Protein AF-A0A382HRU2-F1 (afdb_monomer_lite)

Sequence (190 aa):
MKRARNPTRIAFAGIVCSLVISAIVGIFVILVGNFDETEIKILFTSGSLAGLSILSMPSLYHLERKQYRIVARVGVMTAIAGFLAIQLVIWSEGDFGGEFFWKAVATDGILAFSMNHMLFLLMMRLEQPLLVMSRWVTILAISTVAIFMMYVIWANEVPEQAIRIFASVVVLDALGTIALPIMVRLSKIK

Radius of gyration: 19.44 Å; chains: 1; bounding box: 57×32×49 Å

Structure (mmCIF, N/CA/C/O backbone):
data_AF-A0A382HRU2-F1
#
_entry.id   AF-A0A382HRU2-F1
#
loop_
_atom_site.group_PDB
_atom_site.id
_atom_site.type_symbol
_atom_site.label_atom_id
_atom_site.label_alt_id
_atom_site.label_comp_id
_atom_site.label_asym_id
_atom_site.label_entity_id
_atom_site.label_seq_id
_atom_site.pdbx_PDB_ins_code
_atom_site.Cartn_x
_atom_site.Cartn_y
_atom_site.Cartn_z
_atom_site.occupancy
_atom_site.B_iso_or_equiv
_atom_site.auth_seq_id
_atom_site.auth_comp_id
_atom_site.auth_asym_id
_atom_site.auth_atom_id
_atom_site.pdbx_PDB_model_num
ATOM 1 N N . MET A 1 1 ? -35.462 4.429 -14.826 1.00 38.50 1 MET A N 1
ATOM 2 C CA . MET A 1 1 ? -34.316 4.897 -14.008 1.00 38.50 1 MET A CA 1
ATOM 3 C C . MET A 1 1 ? -33.192 3.865 -14.052 1.00 38.50 1 MET A C 1
ATOM 5 O O . MET A 1 1 ? -33.325 2.807 -13.451 1.00 38.50 1 MET A O 1
ATOM 9 N N . LYS A 1 2 ? -32.106 4.127 -14.798 1.00 44.44 2 LYS A N 1
ATOM 10 C CA . LYS A 1 2 ? -30.896 3.284 -14.769 1.00 44.44 2 LYS A CA 1
ATOM 11 C C . LYS A 1 2 ? -30.338 3.310 -13.344 1.00 44.44 2 LYS A C 1
ATOM 13 O O . LYS A 1 2 ? -30.005 4.380 -12.846 1.00 44.44 2 LYS A O 1
ATOM 18 N N . ARG A 1 3 ? -30.256 2.149 -12.689 1.00 46.34 3 ARG A N 1
ATOM 19 C CA . ARG A 1 3 ? -29.578 1.973 -11.397 1.00 46.34 3 ARG A CA 1
ATOM 20 C C . ARG A 1 3 ? -28.137 2.451 -11.591 1.00 46.34 3 ARG A C 1
ATOM 22 O O . ARG A 1 3 ? -27.362 1.751 -12.241 1.00 46.34 3 ARG A O 1
ATOM 29 N N . ALA A 1 4 ? -27.813 3.663 -11.135 1.00 54.53 4 ALA A N 1
ATOM 30 C CA . ALA A 1 4 ? -26.458 4.194 -11.215 1.00 54.53 4 ALA A CA 1
ATOM 31 C C . ALA A 1 4 ? -25.528 3.132 -10.619 1.00 54.53 4 ALA A C 1
ATOM 33 O O . ALA A 1 4 ? -25.721 2.707 -9.476 1.00 54.53 4 ALA A O 1
ATOM 34 N N . ARG A 1 5 ? -24.609 2.590 -11.430 1.00 57.84 5 ARG A N 1
ATOM 35 C CA . ARG A 1 5 ? -23.664 1.581 -10.945 1.00 57.84 5 ARG A CA 1
ATOM 36 C C . ARG A 1 5 ? -22.897 2.229 -9.799 1.00 57.84 5 ARG A C 1
ATOM 38 O O . ARG A 1 5 ? -22.299 3.280 -9.994 1.00 57.84 5 ARG A O 1
ATOM 45 N N . ASN A 1 6 ? -22.957 1.616 -8.616 1.00 72.50 6 ASN A N 1
ATOM 46 C CA . ASN A 1 6 ? -22.183 2.057 -7.463 1.00 72.50 6 ASN A CA 1
ATOM 47 C C . ASN A 1 6 ? -20.708 2.178 -7.914 1.00 72.50 6 ASN A C 1
ATOM 49 O O . ASN A 1 6 ? -20.168 1.167 -8.377 1.00 72.50 6 ASN A O 1
ATOM 53 N N . PRO A 1 7 ? -20.084 3.372 -7.860 1.00 69.81 7 PRO A N 1
ATOM 54 C CA . PRO A 1 7 ? -18.728 3.602 -8.365 1.00 69.81 7 PRO A CA 1
ATOM 55 C C . PRO A 1 7 ? -17.718 2.627 -7.757 1.00 69.81 7 PRO A C 1
ATOM 57 O O . PRO A 1 7 ? -16.780 2.207 -8.427 1.00 69.81 7 PRO A O 1
ATOM 60 N N . THR A 1 8 ? -17.963 2.155 -6.537 1.00 69.00 8 THR A N 1
ATOM 61 C CA . THR A 1 8 ? -17.104 1.149 -5.924 1.00 69.00 8 THR A CA 1
ATOM 62 C C . THR A 1 8 ? -17.242 -0.238 -6.546 1.00 69.00 8 THR A C 1
ATOM 64 O O . THR A 1 8 ? -16.250 -0.947 -6.685 1.00 69.00 8 THR A O 1
ATOM 67 N N . ARG A 1 9 ? -18.436 -0.639 -6.993 1.00 77.50 9 ARG A N 1
ATOM 68 C CA . ARG A 1 9 ? -18.589 -1.908 -7.720 1.00 77.50 9 ARG A CA 1
ATOM 69 C C . ARG A 1 9 ? -17.775 -1.888 -9.014 1.00 77.50 9 ARG A C 1
ATOM 71 O O . ARG A 1 9 ? -17.254 -2.922 -9.409 1.00 77.50 9 ARG A O 1
ATOM 78 N N . ILE A 1 10 ? -17.660 -0.722 -9.650 1.00 82.62 10 ILE A N 1
ATOM 79 C CA . ILE A 1 10 ? -16.789 -0.527 -10.813 1.00 82.62 10 ILE A CA 1
ATOM 80 C C . ILE A 1 10 ? -15.318 -0.606 -10.389 1.00 82.62 10 ILE A C 1
ATOM 82 O O . ILE A 1 10 ? -14.563 -1.295 -11.059 1.00 82.62 10 ILE A O 1
ATOM 86 N N . ALA A 1 11 ? -14.924 0.014 -9.272 1.00 80.56 11 ALA A N 1
ATOM 87 C CA . ALA A 1 11 ? -13.548 -0.045 -8.769 1.00 80.56 11 ALA A CA 1
ATOM 88 C C . ALA A 1 11 ? -13.100 -1.477 -8.419 1.00 80.56 11 ALA A C 1
ATOM 90 O O . ALA A 1 11 ? -12.064 -1.924 -8.899 1.00 80.56 11 ALA A O 1
ATOM 91 N N . PHE A 1 12 ? -13.898 -2.234 -7.656 1.00 84.31 12 PHE A N 1
ATOM 92 C CA . PHE A 1 12 ? -13.578 -3.632 -7.339 1.00 84.31 12 PHE A CA 1
ATOM 93 C C . PHE A 1 12 ? -13.615 -4.533 -8.571 1.00 84.31 12 PHE A C 1
ATOM 95 O O . PHE A 1 12 ? -12.739 -5.377 -8.720 1.00 84.31 12 PHE A O 1
ATOM 102 N N . ALA A 1 13 ? -14.588 -4.351 -9.472 1.00 87.19 13 ALA A N 1
ATOM 103 C CA . ALA A 1 13 ? -14.587 -5.075 -10.742 1.00 87.19 13 ALA A CA 1
ATOM 104 C C . ALA A 1 13 ? -13.337 -4.738 -11.566 1.00 87.19 13 ALA A C 1
ATOM 106 O O . ALA A 1 13 ? -12.732 -5.637 -12.133 1.00 87.19 13 ALA A O 1
ATOM 107 N N . GLY A 1 14 ? -12.921 -3.470 -11.573 1.00 86.69 14 GLY A N 1
ATOM 108 C CA . GLY A 1 14 ? -11.690 -3.005 -12.201 1.00 86.69 14 GLY A CA 1
ATOM 109 C C . GLY A 1 14 ? -10.454 -3.691 -11.631 1.00 86.69 14 GLY A C 1
ATOM 110 O O . GLY A 1 14 ? -9.651 -4.180 -12.413 1.00 86.69 14 GLY A O 1
ATOM 111 N N . ILE A 1 15 ? -10.345 -3.812 -10.302 1.00 88.69 15 ILE A N 1
ATOM 112 C CA . ILE A 1 15 ? -9.252 -4.548 -9.645 1.00 88.69 15 ILE A CA 1
ATOM 113 C C . ILE A 1 15 ? -9.267 -6.028 -10.017 1.00 88.69 15 ILE A C 1
ATOM 115 O O . ILE A 1 15 ? -8.231 -6.598 -10.331 1.00 88.69 15 ILE A O 1
ATOM 119 N N . VAL A 1 16 ? -10.428 -6.681 -9.988 1.00 92.25 16 VAL A N 1
ATOM 120 C CA . VAL A 1 16 ? -10.504 -8.101 -10.359 1.00 92.25 16 VAL A CA 1
ATOM 121 C C . VAL A 1 16 ? -10.102 -8.286 -11.822 1.00 92.25 16 VAL A C 1
ATOM 123 O O . VAL A 1 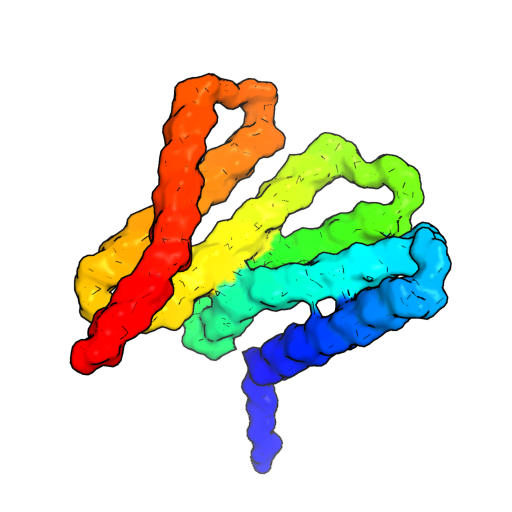16 ? -9.309 -9.169 -12.130 1.00 92.25 16 VAL A O 1
ATOM 126 N N . CYS A 1 17 ? -10.598 -7.433 -12.719 1.00 92.19 17 CYS A N 1
ATOM 127 C CA . CYS A 1 17 ? -10.214 -7.457 -14.125 1.00 92.19 17 CYS A CA 1
ATOM 128 C C . CYS A 1 17 ? -8.716 -7.190 -14.313 1.00 92.19 17 CYS A C 1
ATOM 130 O O . CYS A 1 17 ? -8.083 -7.931 -15.059 1.00 92.19 17 CYS A O 1
ATOM 132 N N . SER A 1 18 ? -8.136 -6.192 -13.636 1.00 90.94 18 SER A N 1
ATOM 133 C CA . SER A 1 18 ? -6.703 -5.899 -13.740 1.00 90.94 18 SER A CA 1
ATOM 134 C C . SER A 1 18 ? -5.859 -7.060 -13.224 1.00 90.94 18 SER A C 1
ATOM 136 O O . SER A 1 18 ? -4.915 -7.449 -13.897 1.00 90.94 18 SER A O 1
ATOM 138 N N . LEU A 1 19 ? -6.238 -7.683 -12.103 1.00 92.69 19 LEU A N 1
ATOM 139 C CA . LEU A 1 19 ? -5.552 -8.854 -11.555 1.00 92.69 19 LEU A CA 1
ATOM 140 C C . LEU A 1 19 ? -5.593 -10.050 -12.507 1.00 92.69 19 LEU A C 1
ATOM 142 O O . LEU A 1 19 ? -4.570 -10.695 -12.717 1.00 92.69 19 LEU A O 1
ATOM 146 N N . VAL A 1 20 ? -6.755 -10.337 -13.100 1.00 96.12 20 VAL A N 1
ATOM 147 C CA . VAL A 1 20 ? -6.899 -11.432 -14.070 1.00 96.12 20 VAL A CA 1
ATOM 148 C C . VAL A 1 20 ? -6.061 -11.162 -15.318 1.00 96.12 20 VAL A C 1
ATOM 150 O O . VAL A 1 20 ? -5.349 -12.054 -15.768 1.00 96.12 20 VAL A O 1
ATOM 153 N N . ILE A 1 21 ? -6.095 -9.938 -15.852 1.00 94.00 21 ILE A N 1
ATOM 154 C CA . ILE A 1 21 ? -5.293 -9.559 -17.021 1.00 94.00 21 ILE A CA 1
ATOM 155 C C . ILE A 1 21 ? -3.797 -9.654 -16.696 1.00 94.00 21 ILE A C 1
ATOM 157 O O . ILE A 1 21 ? -3.069 -10.304 -17.440 1.00 94.00 21 ILE A O 1
ATOM 161 N N . SER A 1 22 ? -3.346 -9.094 -15.568 1.00 93.12 22 SER A N 1
ATOM 162 C CA . SER A 1 22 ? -1.955 -9.199 -15.109 1.00 93.12 22 SER A CA 1
ATOM 163 C C . SER A 1 22 ? -1.508 -10.653 -14.957 1.00 93.12 22 SER A C 1
ATOM 165 O O . SER A 1 22 ? -0.393 -10.990 -15.344 1.00 93.12 22 SER A O 1
ATOM 167 N N . ALA A 1 23 ? -2.366 -11.525 -14.420 1.00 95.31 23 ALA A N 1
ATOM 168 C CA . ALA A 1 23 ? -2.059 -12.943 -14.272 1.00 95.31 23 ALA A CA 1
ATOM 169 C C . ALA A 1 23 ? -1.942 -13.646 -15.631 1.00 95.31 23 ALA A C 1
ATOM 171 O O . ALA A 1 23 ? -0.992 -14.391 -15.839 1.00 95.31 23 ALA A O 1
ATOM 172 N N . ILE A 1 24 ? -2.862 -13.387 -16.567 1.00 96.94 24 ILE A N 1
ATOM 173 C CA . ILE A 1 24 ? -2.808 -13.950 -17.925 1.00 96.94 24 ILE A CA 1
ATOM 174 C C . ILE A 1 24 ? -1.523 -13.513 -18.633 1.00 96.94 24 ILE A C 1
ATOM 176 O O . ILE A 1 24 ? -0.821 -14.356 -19.185 1.00 96.94 24 ILE A O 1
ATOM 180 N N . VAL A 1 25 ? -1.197 -12.219 -18.585 1.00 94.69 25 VAL A N 1
ATOM 181 C CA . VAL A 1 25 ? 0.025 -11.668 -19.190 1.00 94.69 25 VAL A CA 1
ATOM 182 C C . VAL A 1 25 ? 1.271 -12.283 -18.552 1.00 94.69 25 VAL A C 1
ATOM 184 O O . VAL A 1 25 ? 2.150 -12.752 -19.269 1.00 94.69 25 VAL A O 1
ATOM 187 N N . GLY A 1 26 ? 1.331 -12.353 -17.219 1.00 94.00 26 GLY A N 1
ATOM 188 C CA . GLY A 1 26 ? 2.452 -12.965 -16.505 1.00 94.00 26 GLY A CA 1
ATOM 189 C C . GLY A 1 26 ? 2.628 -14.449 -16.834 1.00 94.00 26 GLY A C 1
ATOM 190 O O . GLY A 1 26 ? 3.736 -14.880 -17.130 1.00 94.00 26 GLY A O 1
ATOM 191 N N . ILE A 1 27 ? 1.539 -15.226 -16.848 1.00 96.31 27 ILE A N 1
ATOM 192 C CA . ILE A 1 27 ? 1.559 -16.646 -17.235 1.00 96.31 27 ILE A CA 1
ATOM 193 C C . ILE A 1 27 ? 2.037 -16.804 -18.681 1.00 96.31 27 ILE A C 1
ATOM 195 O O . ILE A 1 27 ? 2.845 -17.686 -18.955 1.00 96.31 27 ILE A O 1
ATOM 199 N N . PHE A 1 28 ? 1.566 -15.956 -19.599 1.00 96.62 28 PHE A N 1
ATOM 200 C CA . PHE A 1 28 ? 1.984 -15.996 -20.998 1.00 96.62 28 PHE A CA 1
ATOM 201 C C . PHE A 1 28 ? 3.491 -15.757 -21.145 1.00 96.62 28 PHE A C 1
ATOM 203 O O . PHE A 1 28 ? 4.168 -16.569 -21.769 1.00 96.62 28 PHE A O 1
ATOM 210 N N . VAL A 1 29 ? 4.024 -14.706 -20.512 1.00 95.88 29 VAL A N 1
ATOM 211 C CA . VAL A 1 29 ? 5.469 -14.421 -20.508 1.00 95.88 29 VAL A CA 1
ATOM 212 C C . VAL A 1 29 ? 6.257 -15.589 -19.911 1.00 95.88 29 VAL A C 1
ATOM 214 O O . VAL A 1 29 ? 7.260 -15.995 -20.479 1.00 95.88 29 VAL A O 1
ATOM 217 N N . ILE A 1 30 ? 5.788 -16.184 -18.811 1.00 94.75 30 ILE A N 1
ATOM 218 C CA . ILE A 1 30 ? 6.499 -17.290 -18.152 1.00 94.75 30 ILE A CA 1
ATOM 219 C C . ILE A 1 30 ? 6.515 -18.570 -18.998 1.00 94.75 30 ILE A C 1
ATOM 221 O O . ILE A 1 30 ? 7.507 -19.294 -18.986 1.00 94.75 30 ILE A O 1
ATOM 225 N N . LEU A 1 31 ? 5.415 -18.892 -19.685 1.00 96.69 31 LEU A N 1
ATOM 226 C CA . LEU A 1 31 ? 5.282 -20.154 -20.420 1.00 96.69 31 LEU A CA 1
ATOM 227 C C . LEU A 1 31 ? 5.802 -20.087 -21.859 1.00 96.69 31 LEU A C 1
ATOM 229 O O . LEU A 1 31 ? 6.198 -21.117 -22.398 1.00 96.69 31 LEU A O 1
ATOM 233 N N . VAL A 1 32 ? 5.735 -18.915 -22.492 1.00 96.06 32 VAL A N 1
ATOM 234 C CA . VAL A 1 32 ? 6.006 -18.736 -23.930 1.00 96.06 32 VAL A CA 1
ATOM 235 C C . VAL A 1 32 ? 7.175 -17.781 -24.183 1.00 96.06 32 VAL A C 1
ATOM 237 O O . VAL A 1 32 ? 7.789 -17.853 -25.245 1.00 96.06 32 VAL A O 1
ATOM 240 N N . GLY A 1 33 ? 7.472 -16.890 -23.235 1.00 91.56 33 GLY A N 1
ATOM 241 C CA . GLY A 1 33 ? 8.481 -15.848 -23.390 1.00 91.56 33 GLY A CA 1
ATOM 242 C C . GLY A 1 33 ? 9.914 -16.370 -23.359 1.00 91.56 33 GLY A C 1
ATOM 243 O O . GLY A 1 33 ? 10.215 -17.440 -22.828 1.00 91.56 33 GLY A O 1
ATOM 244 N N . ASN A 1 34 ? 10.810 -15.563 -23.919 1.00 94.88 34 ASN A N 1
ATOM 245 C CA . ASN A 1 34 ? 12.256 -15.778 -23.901 1.00 94.88 34 ASN A CA 1
ATOM 246 C C . ASN A 1 34 ? 12.961 -14.998 -22.775 1.00 94.88 34 ASN A C 1
ATOM 248 O O . ASN A 1 34 ? 14.185 -15.055 -22.666 1.00 94.88 34 ASN A O 1
ATOM 252 N N . PHE A 1 35 ? 12.194 -14.284 -21.947 1.00 92.06 35 PHE A N 1
ATOM 253 C CA . PHE A 1 35 ? 12.645 -13.370 -20.901 1.00 92.06 35 PHE A CA 1
ATOM 254 C C . PHE A 1 35 ? 13.612 -12.305 -21.419 1.00 92.06 35 PHE A C 1
ATOM 256 O O . PHE A 1 35 ? 14.637 -12.018 -20.799 1.00 92.06 35 PHE A O 1
ATOM 263 N N . ASP A 1 36 ? 13.281 -11.704 -22.562 1.00 95.12 36 ASP A N 1
ATOM 264 C CA . ASP A 1 36 ? 13.995 -10.514 -23.009 1.00 95.12 36 ASP A CA 1
ATOM 265 C C . ASP A 1 36 ? 13.694 -9.305 -22.103 1.00 95.12 36 ASP A C 1
ATOM 267 O O . ASP A 1 36 ? 12.852 -9.346 -21.199 1.00 95.12 36 ASP A O 1
ATOM 271 N N . GLU A 1 37 ? 14.408 -8.202 -22.326 1.00 94.00 37 GLU A N 1
ATOM 272 C CA . GLU A 1 37 ? 14.247 -6.995 -21.514 1.00 94.00 37 GLU A CA 1
ATOM 273 C C . GLU A 1 37 ? 12.793 -6.494 -21.498 1.00 94.00 37 GLU A C 1
ATOM 275 O O . GLU A 1 37 ? 12.287 -6.072 -20.456 1.00 94.00 37 GLU A O 1
ATOM 280 N N . THR A 1 38 ? 12.094 -6.577 -22.631 1.00 95.44 38 THR A N 1
ATOM 281 C CA . THR A 1 38 ? 10.715 -6.093 -22.751 1.00 95.44 38 THR A CA 1
ATOM 282 C C . THR A 1 38 ? 9.758 -6.987 -21.970 1.00 95.44 38 THR A C 1
ATOM 284 O O . THR A 1 38 ? 8.910 -6.494 -21.228 1.00 95.44 38 THR A O 1
ATOM 287 N N . GLU A 1 39 ? 9.905 -8.302 -22.088 1.00 95.88 39 GLU A N 1
ATOM 288 C CA . GLU A 1 39 ? 9.103 -9.290 -21.374 1.00 95.88 39 GLU A CA 1
ATOM 289 C C . GLU A 1 39 ? 9.293 -9.192 -19.856 1.00 95.88 39 GLU A C 1
ATOM 291 O O . GLU A 1 39 ? 8.314 -9.225 -19.104 1.00 95.88 39 GLU A O 1
ATOM 296 N N . ILE A 1 40 ? 10.529 -8.979 -19.395 1.00 95.75 40 ILE A N 1
ATOM 297 C CA . ILE A 1 40 ? 10.824 -8.730 -17.980 1.00 95.75 40 ILE A CA 1
ATOM 298 C C . ILE A 1 40 ? 10.132 -7.443 -17.504 1.00 95.75 40 ILE A C 1
ATOM 300 O O . ILE A 1 40 ? 9.462 -7.456 -16.465 1.00 95.75 40 ILE A O 1
ATOM 304 N N . LYS A 1 41 ? 10.221 -6.344 -18.268 1.00 96.69 41 LYS A N 1
ATOM 305 C CA . LYS A 1 41 ? 9.526 -5.081 -17.950 1.00 96.69 41 LYS A CA 1
ATOM 306 C C . LYS A 1 41 ? 8.009 -5.276 -17.868 1.00 96.69 41 LYS A C 1
ATOM 308 O O . LYS A 1 41 ? 7.387 -4.839 -16.899 1.00 96.69 41 LYS A O 1
ATOM 313 N N . ILE A 1 42 ? 7.414 -6.007 -18.814 1.00 96.69 42 ILE A N 1
ATOM 314 C CA . ILE A 1 42 ? 5.981 -6.352 -18.813 1.00 96.69 42 ILE A CA 1
ATOM 315 C C . ILE A 1 42 ? 5.595 -7.146 -17.556 1.00 96.69 42 ILE A C 1
ATOM 317 O O . ILE A 1 42 ? 4.543 -6.883 -16.956 1.00 96.69 42 ILE A O 1
ATOM 321 N N . LEU A 1 43 ? 6.431 -8.095 -17.129 1.00 96.50 43 LEU A N 1
ATOM 322 C CA . LEU A 1 43 ? 6.191 -8.906 -15.937 1.00 96.50 43 LEU A CA 1
ATOM 323 C C . LEU A 1 43 ? 6.213 -8.050 -14.660 1.00 96.50 43 LEU A C 1
ATOM 325 O O . LEU A 1 43 ? 5.299 -8.157 -13.838 1.00 96.50 43 LEU A O 1
ATOM 329 N N . PHE A 1 44 ? 7.175 -7.132 -14.525 1.00 96.75 44 PHE A N 1
ATOM 330 C CA . PHE A 1 44 ? 7.223 -6.186 -13.404 1.00 96.75 44 PHE A CA 1
ATOM 331 C C . PHE A 1 44 ? 6.082 -5.159 -13.430 1.00 96.75 44 PHE A C 1
ATOM 333 O O . PHE A 1 44 ? 5.515 -4.850 -12.377 1.00 96.75 44 PHE A O 1
ATOM 340 N N . THR A 1 45 ? 5.673 -4.662 -14.601 1.00 97.12 45 THR A N 1
ATOM 341 C CA . THR A 1 45 ? 4.485 -3.801 -14.738 1.00 97.12 45 THR A CA 1
ATOM 342 C C . THR A 1 45 ? 3.228 -4.539 -14.276 1.00 97.12 45 THR A C 1
ATOM 344 O O . THR A 1 45 ? 2.457 -4.024 -13.465 1.00 97.12 45 THR A O 1
ATOM 347 N N . SER A 1 46 ? 3.043 -5.782 -14.724 1.00 96.50 46 SER A N 1
ATOM 348 C CA . SER A 1 46 ? 1.886 -6.607 -14.360 1.00 96.50 46 SER A CA 1
ATOM 349 C C . SER A 1 46 ? 1.873 -6.943 -12.866 1.00 96.50 46 SER A C 1
ATOM 351 O O . SER A 1 46 ? 0.824 -6.845 -12.220 1.00 96.50 46 SER A O 1
ATOM 353 N N . GLY A 1 47 ? 3.038 -7.287 -12.307 1.00 95.94 47 GLY A N 1
ATOM 354 C CA . GLY A 1 47 ? 3.222 -7.591 -10.889 1.00 95.94 47 GLY A CA 1
ATOM 355 C C . GLY A 1 47 ? 3.008 -6.379 -9.983 1.00 95.94 47 GLY A C 1
ATOM 356 O O . GLY A 1 47 ? 2.293 -6.482 -8.987 1.00 95.94 47 GLY A O 1
ATOM 357 N N . SER A 1 48 ? 3.550 -5.213 -10.343 1.00 96.88 48 SER A N 1
ATOM 358 C CA . SER A 1 48 ? 3.344 -3.968 -9.587 1.00 96.88 48 SER A CA 1
ATOM 359 C C . SER A 1 48 ? 1.889 -3.499 -9.635 1.00 96.88 48 SER A C 1
ATOM 361 O O . SER A 1 48 ? 1.340 -3.126 -8.595 1.00 96.88 48 SER A O 1
ATOM 363 N N . LEU A 1 49 ? 1.222 -3.609 -10.793 1.00 96.44 49 LEU A N 1
ATOM 364 C CA . LEU A 1 49 ? -0.213 -3.343 -10.912 1.00 96.44 49 LEU A CA 1
ATOM 365 C C . LEU A 1 49 ? -1.022 -4.262 -9.993 1.00 96.44 49 LEU A C 1
ATOM 367 O O . LEU A 1 49 ? -1.903 -3.789 -9.273 1.00 96.44 49 LEU A O 1
ATOM 371 N N . ALA A 1 50 ? -0.720 -5.562 -9.992 1.00 95.44 50 ALA A N 1
ATOM 372 C CA . ALA A 1 50 ? -1.407 -6.536 -9.153 1.00 95.44 50 ALA A CA 1
ATOM 373 C C . ALA A 1 50 ? -1.182 -6.262 -7.657 1.00 95.44 50 ALA A C 1
ATOM 375 O O . ALA A 1 50 ? -2.145 -6.164 -6.892 1.00 95.44 50 ALA A O 1
ATOM 376 N N . GLY A 1 51 ? 0.075 -6.073 -7.248 1.00 95.12 51 GLY A N 1
ATOM 377 C CA . GLY A 1 51 ? 0.451 -5.821 -5.859 1.00 95.12 51 GLY A CA 1
ATOM 378 C C . GLY A 1 51 ? -0.204 -4.563 -5.293 1.00 95.12 51 GLY A C 1
ATOM 379 O O . GLY A 1 51 ? -0.829 -4.614 -4.233 1.00 95.12 51 GLY A O 1
ATOM 380 N N . LEU A 1 52 ? -0.150 -3.446 -6.023 1.00 95.50 52 LEU A N 1
ATOM 381 C CA . LEU A 1 52 ? -0.738 -2.182 -5.568 1.00 95.50 52 LEU A CA 1
ATOM 382 C C . LEU A 1 52 ? -2.271 -2.169 -5.663 1.00 95.50 52 LEU A C 1
ATOM 384 O O . LEU A 1 52 ? -2.937 -1.543 -4.833 1.00 95.50 52 LEU A O 1
ATOM 388 N N . SER A 1 53 ? -2.856 -2.926 -6.597 1.00 93.75 53 SER A N 1
ATOM 389 C CA . SER A 1 53 ? -4.307 -3.150 -6.631 1.00 93.75 53 SER A CA 1
ATOM 390 C C . SER A 1 53 ? -4.789 -3.871 -5.371 1.00 93.75 53 SER A C 1
ATOM 392 O O . SER A 1 53 ? -5.763 -3.440 -4.756 1.00 93.75 53 SER A O 1
ATOM 394 N N . ILE A 1 54 ? -4.088 -4.929 -4.946 1.00 94.31 54 ILE A N 1
ATOM 395 C CA . ILE A 1 54 ? -4.392 -5.645 -3.698 1.00 94.31 54 ILE A CA 1
ATOM 396 C C . ILE A 1 54 ? -4.172 -4.725 -2.497 1.00 94.31 54 ILE A C 1
ATOM 398 O O . ILE A 1 54 ? -5.049 -4.622 -1.638 1.00 94.31 54 ILE A O 1
ATOM 402 N N . LEU A 1 55 ? -3.042 -4.009 -2.466 1.00 95.62 55 LEU A N 1
ATOM 403 C CA . LEU A 1 55 ? -2.708 -3.110 -1.367 1.00 95.62 55 LEU A CA 1
ATOM 404 C C . LEU A 1 55 ? -3.779 -2.037 -1.156 1.00 95.62 55 LEU A C 1
ATOM 406 O O . LEU A 1 55 ? -4.124 -1.751 -0.019 1.00 95.62 55 LEU A O 1
ATOM 410 N N . SER A 1 56 ? -4.340 -1.477 -2.229 1.00 95.31 56 SER A N 1
ATOM 411 C CA . SER A 1 56 ? -5.349 -0.410 -2.158 1.00 95.31 56 SER A CA 1
ATOM 412 C C . SER A 1 56 ? -6.767 -0.880 -1.786 1.00 95.31 56 SER A C 1
ATOM 414 O O . SER A 1 56 ? -7.650 -0.047 -1.539 1.00 95.31 56 SER A O 1
ATOM 416 N N . MET A 1 57 ? -7.020 -2.196 -1.707 1.00 94.06 57 MET A N 1
ATOM 417 C CA . MET A 1 57 ? -8.354 -2.741 -1.413 1.00 94.06 57 MET A CA 1
ATOM 418 C C . MET A 1 57 ? -8.965 -2.223 -0.098 1.00 94.06 57 MET A C 1
ATOM 420 O O . MET A 1 57 ? -10.137 -1.823 -0.126 1.00 94.06 57 MET A O 1
ATOM 424 N N . PRO A 1 58 ? -8.246 -2.178 1.045 1.00 95.56 58 PRO A N 1
ATOM 425 C CA . PRO A 1 58 ? -8.808 -1.674 2.297 1.00 95.56 58 PRO A CA 1
ATOM 426 C C . PRO A 1 58 ? -9.230 -0.207 2.205 1.00 95.56 58 PRO A C 1
ATOM 428 O O . PRO A 1 58 ? -10.262 0.178 2.763 1.00 95.56 58 PRO A O 1
ATOM 431 N N . SER A 1 59 ? -8.485 0.613 1.461 1.00 95.56 59 SER A N 1
ATOM 432 C CA . SER A 1 59 ? -8.872 2.000 1.205 1.00 95.56 59 SER A CA 1
ATOM 433 C C . SER A 1 59 ? -10.144 2.100 0.371 1.00 95.56 59 SER A C 1
ATOM 435 O O . SER A 1 59 ? -11.087 2.795 0.757 1.00 95.56 59 SER A O 1
ATOM 437 N N . LEU A 1 60 ? -10.241 1.354 -0.729 1.00 93.50 60 LEU A N 1
ATOM 438 C CA . LEU A 1 60 ? -11.437 1.361 -1.575 1.00 93.50 60 LEU A CA 1
ATOM 439 C C . LEU A 1 60 ? -12.685 0.863 -0.832 1.00 93.50 60 LEU A C 1
ATOM 441 O O . LEU A 1 60 ? -13.762 1.451 -0.972 1.00 93.50 60 LEU A O 1
ATOM 445 N N . TYR A 1 61 ? -12.529 -0.150 0.026 1.00 93.44 61 TYR A N 1
ATOM 446 C CA . TYR A 1 61 ? -13.586 -0.654 0.906 1.00 93.44 61 TYR A CA 1
ATOM 447 C C . TYR A 1 61 ? -14.176 0.445 1.807 1.00 93.44 61 TYR A C 1
ATOM 449 O O . TYR A 1 61 ? -15.396 0.510 2.006 1.00 93.44 61 TYR A O 1
ATOM 457 N N . HIS A 1 62 ? -13.324 1.315 2.353 1.00 94.00 62 HIS A N 1
ATOM 458 C CA . HIS A 1 62 ? -13.732 2.400 3.247 1.00 94.00 62 HIS A CA 1
ATOM 459 C C . HIS A 1 62 ? -14.304 3.607 2.499 1.00 94.00 62 HIS A C 1
ATOM 461 O O . HIS A 1 62 ? -15.301 4.186 2.948 1.00 94.00 62 HIS A O 1
ATOM 467 N N . LEU A 1 63 ? -13.751 3.942 1.327 1.00 92.62 63 LEU A N 1
ATOM 468 C CA . LEU A 1 63 ? -14.291 4.996 0.463 1.00 92.62 63 LEU A CA 1
ATOM 469 C C . LEU A 1 63 ? -15.742 4.717 0.062 1.00 92.62 63 LEU A C 1
ATOM 471 O O . LEU A 1 63 ? -16.573 5.625 0.120 1.00 92.62 63 LEU A O 1
ATOM 475 N N . GLU A 1 64 ? -16.070 3.463 -0.252 1.00 89.38 64 GLU A N 1
ATOM 476 C CA . GLU A 1 64 ? -17.440 3.027 -0.556 1.00 89.38 64 GLU A CA 1
ATOM 477 C C . GLU A 1 64 ? -18.414 3.279 0.583 1.00 89.38 64 GLU A C 1
ATOM 479 O O . GLU A 1 64 ? -19.507 3.814 0.397 1.00 89.38 64 GLU A O 1
ATOM 484 N N . ARG A 1 65 ? -17.991 2.900 1.789 1.00 88.62 65 ARG A N 1
ATOM 485 C CA . ARG A 1 65 ? -18.795 3.008 3.007 1.00 88.62 65 ARG A CA 1
ATOM 486 C C . ARG A 1 65 ? -18.803 4.413 3.571 1.00 88.62 65 ARG A C 1
ATOM 488 O O . ARG A 1 65 ? -19.416 4.639 4.609 1.00 88.62 65 ARG A O 1
ATOM 495 N N . LYS A 1 66 ? -18.147 5.365 2.896 1.00 89.88 66 LYS A N 1
ATOM 496 C CA . LYS A 1 66 ? -18.023 6.753 3.337 1.00 89.88 66 LYS A CA 1
ATOM 497 C C . LYS A 1 66 ? -17.350 6.877 4.716 1.00 89.88 66 LYS A C 1
ATOM 499 O O . LYS A 1 66 ? -17.520 7.912 5.358 1.00 89.88 66 LYS A O 1
ATOM 504 N N . GLN A 1 67 ? -16.565 5.878 5.122 1.00 89.94 67 GLN A N 1
ATOM 505 C CA . GLN A 1 67 ? -15.852 5.788 6.400 1.00 89.94 67 GLN A CA 1
ATOM 506 C C . GLN A 1 67 ? -14.371 6.129 6.204 1.00 89.94 67 GLN A C 1
ATOM 508 O O . GLN A 1 67 ? -13.826 5.871 5.137 1.00 89.94 67 GLN A O 1
ATOM 513 N N . TYR A 1 68 ? -13.738 6.746 7.209 1.00 94.25 68 TYR A N 1
ATOM 514 C CA . TYR A 1 68 ? -12.304 7.097 7.215 1.00 94.25 68 TYR A CA 1
ATOM 515 C C . TYR A 1 68 ? -11.793 7.712 5.895 1.00 94.25 68 TYR A C 1
ATOM 517 O O . TYR A 1 68 ? -10.679 7.442 5.453 1.00 94.25 68 TYR A O 1
ATOM 525 N N . ARG A 1 69 ? -12.622 8.542 5.240 1.00 93.94 69 ARG A N 1
ATOM 526 C CA . ARG A 1 69 ? -12.421 8.939 3.834 1.00 93.94 69 ARG A CA 1
ATOM 527 C C . ARG A 1 69 ? -11.089 9.630 3.572 1.00 93.94 69 ARG A C 1
ATOM 529 O O . ARG A 1 69 ? -10.567 9.497 2.477 1.00 93.94 69 ARG A O 1
ATOM 536 N N . ILE A 1 70 ? -10.580 10.394 4.536 1.00 95.88 70 ILE A N 1
ATOM 537 C CA . ILE A 1 70 ? -9.307 11.109 4.389 1.00 95.88 70 ILE A CA 1
ATOM 538 C C . ILE A 1 70 ? -8.167 10.094 4.292 1.00 95.88 70 ILE A C 1
ATOM 540 O O . ILE A 1 70 ? -7.484 10.056 3.276 1.00 95.88 70 ILE A O 1
ATOM 544 N N . VAL A 1 71 ? -8.046 9.211 5.288 1.00 95.56 71 VAL A N 1
ATOM 545 C CA . VAL A 1 71 ? -7.035 8.139 5.332 1.00 95.56 71 VAL A CA 1
ATOM 546 C C . VAL A 1 71 ? -7.144 7.243 4.100 1.00 95.56 71 VAL A C 1
ATOM 548 O O . VAL A 1 71 ? -6.150 6.963 3.443 1.00 95.56 71 VAL A O 1
ATOM 551 N N . ALA A 1 72 ? -8.367 6.866 3.723 1.00 96.19 72 ALA A N 1
ATOM 552 C CA . ALA A 1 72 ? -8.605 6.021 2.562 1.00 96.19 72 ALA A CA 1
ATOM 553 C C . ALA A 1 72 ? -8.278 6.715 1.226 1.00 96.19 72 ALA A C 1
ATOM 555 O O . ALA A 1 72 ? -7.789 6.075 0.302 1.00 96.19 72 ALA A O 1
ATOM 556 N N . ARG A 1 73 ? -8.498 8.030 1.096 1.00 96.00 73 ARG A N 1
ATOM 557 C CA . ARG A 1 73 ? -8.041 8.775 -0.089 1.00 96.00 73 ARG A CA 1
ATOM 558 C C . ARG A 1 73 ? -6.525 8.815 -0.149 1.00 96.00 73 ARG A C 1
ATOM 560 O O . ARG A 1 73 ? -5.982 8.529 -1.205 1.00 96.00 73 ARG A O 1
ATOM 567 N N . VAL A 1 74 ? -5.863 9.130 0.965 1.00 97.00 74 VAL A N 1
ATOM 568 C CA . VAL A 1 74 ? -4.396 9.152 1.031 1.00 97.00 74 VAL A CA 1
ATOM 569 C C . VAL A 1 74 ? -3.835 7.786 0.640 1.00 97.00 74 VAL A C 1
ATOM 571 O O . VAL A 1 74 ? -3.008 7.735 -0.257 1.00 97.00 74 VAL A O 1
ATOM 574 N N . GLY A 1 75 ? -4.362 6.692 1.199 1.00 96.44 75 GLY A N 1
ATOM 575 C CA . GLY A 1 75 ? -3.914 5.333 0.882 1.00 96.44 75 GLY A CA 1
ATOM 576 C C . GLY A 1 75 ? -4.108 4.906 -0.579 1.00 96.44 75 GLY A C 1
ATOM 577 O O . GLY A 1 75 ? -3.312 4.119 -1.084 1.00 96.44 75 GLY A O 1
ATOM 578 N N . VAL A 1 76 ? -5.133 5.410 -1.281 1.00 96.00 76 VAL A N 1
ATOM 579 C CA . VAL A 1 76 ? -5.274 5.198 -2.738 1.00 96.00 76 VAL A CA 1
ATOM 580 C C . VAL A 1 76 ? -4.301 6.079 -3.516 1.00 96.00 76 VAL A C 1
ATOM 582 O O . VAL A 1 76 ? -3.678 5.606 -4.460 1.00 96.00 76 VAL A O 1
ATOM 585 N N . MET A 1 77 ? -4.170 7.353 -3.141 1.00 97.44 77 MET A N 1
ATOM 586 C CA . MET A 1 77 ? -3.313 8.300 -3.856 1.00 97.44 77 MET A CA 1
ATOM 587 C C . MET A 1 77 ? -1.839 7.902 -3.777 1.00 97.44 77 MET A C 1
ATOM 589 O O . MET A 1 77 ? -1.165 7.955 -4.799 1.00 97.44 77 MET A O 1
ATOM 593 N N . THR A 1 78 ? -1.363 7.451 -2.614 1.00 97.56 78 THR A N 1
ATOM 594 C CA . THR A 1 78 ? 0.005 6.940 -2.460 1.00 97.56 78 THR A CA 1
ATOM 595 C C . THR A 1 78 ? 0.195 5.628 -3.220 1.00 97.56 78 THR A C 1
ATOM 597 O O . THR A 1 78 ? 1.163 5.481 -3.946 1.00 97.56 78 THR A O 1
ATOM 600 N N . ALA A 1 79 ? -0.775 4.705 -3.214 1.00 97.12 79 ALA A N 1
ATOM 601 C CA . ALA A 1 79 ? -0.683 3.503 -4.053 1.00 97.12 79 ALA A CA 1
ATOM 602 C C . ALA A 1 79 ? -0.600 3.823 -5.564 1.00 97.12 79 ALA A C 1
ATOM 604 O O . ALA A 1 79 ? 0.139 3.165 -6.293 1.00 97.12 79 ALA A O 1
ATOM 605 N N . ILE A 1 80 ? -1.330 4.839 -6.044 1.00 96.88 80 ILE A N 1
ATOM 606 C CA . ILE A 1 80 ? -1.243 5.304 -7.439 1.00 96.88 80 ILE A CA 1
ATOM 607 C C . ILE A 1 80 ? 0.112 5.969 -7.708 1.00 96.88 80 ILE A C 1
ATOM 609 O O . ILE A 1 80 ? 0.734 5.676 -8.727 1.00 96.88 80 ILE A O 1
ATOM 613 N N . ALA A 1 81 ? 0.574 6.848 -6.815 1.00 97.81 81 ALA A N 1
ATOM 614 C CA . ALA A 1 81 ? 1.868 7.514 -6.945 1.00 97.81 81 ALA A CA 1
ATOM 615 C C . ALA A 1 81 ? 3.015 6.494 -6.994 1.00 97.81 81 ALA A C 1
ATOM 617 O O . ALA A 1 81 ? 3.818 6.532 -7.926 1.00 97.81 81 ALA A O 1
ATOM 618 N N . GLY A 1 82 ? 3.022 5.523 -6.080 1.00 97.25 82 GLY A N 1
ATOM 619 C CA . GLY A 1 82 ? 3.972 4.419 -6.065 1.00 97.25 82 GLY A CA 1
ATOM 620 C C . GLY A 1 82 ? 3.909 3.566 -7.331 1.00 97.25 82 GLY A C 1
ATOM 621 O O . GLY A 1 82 ? 4.951 3.216 -7.879 1.00 97.25 82 GLY A O 1
ATOM 622 N N . PHE A 1 83 ? 2.713 3.288 -7.867 1.00 97.25 83 PHE A N 1
ATOM 623 C CA . PHE A 1 83 ? 2.579 2.565 -9.139 1.00 97.25 83 PHE A CA 1
ATOM 624 C C . PHE A 1 83 ? 3.259 3.316 -10.283 1.00 97.25 83 PHE A C 1
ATOM 626 O O . PHE A 1 83 ? 4.036 2.719 -11.027 1.00 97.25 83 PHE A O 1
ATOM 633 N N . LEU A 1 84 ? 2.984 4.617 -10.404 1.00 97.56 84 LEU A N 1
ATOM 634 C CA . LEU A 1 84 ? 3.576 5.468 -11.433 1.00 97.56 84 LEU A CA 1
ATOM 635 C C . LEU A 1 84 ? 5.094 5.569 -11.270 1.00 97.56 84 LEU A C 1
ATOM 637 O O . LEU A 1 84 ? 5.810 5.441 -12.258 1.00 97.56 84 LEU A O 1
ATOM 641 N N . ALA A 1 85 ? 5.589 5.732 -10.042 1.00 96.62 85 ALA A N 1
ATOM 642 C CA . ALA A 1 85 ? 7.021 5.769 -9.768 1.00 96.62 85 ALA A CA 1
ATOM 643 C C . ALA A 1 85 ? 7.715 4.455 -10.154 1.00 96.62 85 ALA A C 1
ATOM 645 O O . ALA A 1 85 ? 8.764 4.484 -10.792 1.00 96.62 85 ALA A O 1
ATOM 646 N N . ILE A 1 86 ? 7.102 3.307 -9.846 1.00 95.94 86 ILE A N 1
ATOM 647 C CA . ILE A 1 86 ? 7.602 1.996 -10.273 1.00 95.94 86 ILE A CA 1
ATOM 648 C C . ILE A 1 86 ? 7.606 1.887 -11.803 1.00 95.94 86 ILE A C 1
ATOM 650 O O . ILE A 1 86 ? 8.582 1.399 -12.364 1.00 95.94 86 ILE A O 1
ATOM 654 N N . GLN A 1 87 ? 6.572 2.375 -12.501 1.00 96.69 87 GLN A N 1
ATOM 655 C CA . GLN A 1 87 ? 6.562 2.340 -13.970 1.00 96.69 87 GLN A CA 1
ATOM 656 C C . GLN A 1 87 ? 7.663 3.209 -14.579 1.00 96.69 87 GLN A C 1
ATOM 658 O O . GLN A 1 87 ? 8.272 2.796 -15.563 1.00 96.69 87 GLN A O 1
ATOM 663 N N . LEU A 1 88 ? 7.937 4.379 -13.993 1.00 95.75 88 LEU A N 1
ATOM 664 C CA . LEU A 1 88 ? 9.031 5.243 -14.438 1.00 95.75 88 LEU A CA 1
ATOM 665 C C . LEU A 1 88 ? 10.376 4.517 -14.363 1.00 95.75 88 LEU A C 1
ATOM 667 O O . LEU A 1 88 ? 11.125 4.570 -15.327 1.00 95.75 88 LEU A O 1
ATOM 671 N N . VAL A 1 89 ? 10.638 3.794 -13.271 1.00 95.12 89 VAL A N 1
ATOM 672 C CA . VAL A 1 89 ? 11.865 2.997 -13.102 1.00 95.12 89 VAL A CA 1
ATOM 673 C C . VAL A 1 89 ? 11.918 1.817 -14.075 1.00 95.12 89 VAL A C 1
ATOM 675 O O . VAL A 1 89 ? 12.954 1.557 -14.675 1.00 95.12 89 VAL A O 1
ATOM 678 N N . ILE A 1 90 ? 10.817 1.078 -14.237 1.00 95.56 90 ILE A N 1
ATOM 679 C CA . ILE A 1 90 ? 10.788 -0.113 -15.103 1.00 95.56 90 ILE A CA 1
ATOM 680 C C . ILE A 1 90 ? 11.098 0.261 -16.554 1.00 95.56 90 ILE A C 1
ATOM 682 O O . ILE A 1 90 ? 11.811 -0.464 -17.244 1.00 95.56 90 ILE A O 1
ATOM 686 N N . TRP A 1 91 ? 10.540 1.372 -17.029 1.00 96.69 91 TRP A N 1
ATOM 687 C CA . TRP A 1 91 ? 10.615 1.757 -18.436 1.00 96.69 91 TRP A CA 1
ATOM 688 C C . TRP A 1 91 ? 11.708 2.780 -18.743 1.00 96.69 91 TRP A C 1
ATOM 690 O O . TRP A 1 91 ? 11.940 3.060 -19.917 1.00 96.69 91 TRP A O 1
ATOM 700 N N . SER A 1 92 ? 12.401 3.312 -17.735 1.00 93.94 92 SER A N 1
ATOM 701 C CA . SER A 1 92 ? 13.576 4.152 -17.956 1.00 93.94 92 SER A CA 1
ATOM 702 C C . SER A 1 92 ? 14.750 3.351 -18.515 1.00 93.94 92 SER A C 1
ATOM 704 O O . SER A 1 92 ? 14.934 2.178 -18.190 1.00 93.94 92 SER A O 1
ATOM 706 N N . GLU A 1 93 ? 15.567 4.009 -19.331 1.00 88.75 93 GLU A N 1
ATOM 707 C CA . GLU A 1 93 ? 16.856 3.483 -19.773 1.00 88.75 93 GLU A CA 1
ATOM 708 C C . GLU A 1 93 ? 17.960 3.916 -18.798 1.00 88.75 93 GLU A C 1
ATOM 710 O O . GLU A 1 93 ? 18.011 5.075 -18.380 1.00 88.75 93 GLU A O 1
ATOM 715 N N . GLY A 1 94 ? 18.866 2.994 -18.461 1.00 83.75 94 GLY A N 1
ATOM 716 C CA . GLY A 1 94 ? 20.002 3.265 -17.575 1.00 83.75 94 GLY A CA 1
ATOM 717 C C . GLY A 1 94 ? 19.641 3.365 -16.088 1.00 83.75 94 GLY A C 1
ATOM 718 O O . GLY A 1 94 ? 18.616 2.856 -15.639 1.00 83.75 94 GLY A O 1
ATOM 719 N N . ASP A 1 95 ? 20.530 3.989 -15.312 1.00 81.62 95 ASP A N 1
ATOM 720 C CA . ASP A 1 95 ? 20.351 4.192 -13.871 1.00 81.62 95 ASP A CA 1
ATOM 721 C C . ASP A 1 95 ? 19.463 5.422 -13.622 1.00 81.62 95 ASP A C 1
ATOM 723 O O . ASP A 1 95 ? 19.914 6.571 -13.668 1.00 81.62 95 ASP A O 1
ATOM 727 N N . PHE A 1 96 ? 18.163 5.181 -13.449 1.00 88.44 96 PHE A N 1
ATOM 728 C CA . PHE A 1 96 ? 17.176 6.221 -13.183 1.00 88.44 96 PHE A CA 1
ATOM 729 C C . PHE A 1 96 ? 16.881 6.348 -11.690 1.00 88.44 96 PHE A C 1
ATOM 731 O O . PHE A 1 96 ? 16.622 5.371 -10.988 1.00 88.44 96 PHE A O 1
ATOM 738 N N . GLY A 1 97 ? 16.804 7.599 -11.235 1.00 81.62 97 GLY A N 1
ATOM 739 C CA . GLY A 1 97 ? 16.462 7.934 -9.861 1.00 81.62 97 GLY A CA 1
ATOM 740 C C . GLY A 1 97 ? 17.708 8.125 -9.006 1.00 81.62 97 GLY A C 1
ATOM 741 O O . GLY A 1 97 ? 18.380 7.178 -8.622 1.00 81.62 97 GLY A O 1
ATOM 742 N N . GLY A 1 98 ? 18.011 9.378 -8.670 1.00 92.25 98 GLY A N 1
ATOM 743 C CA . GLY A 1 98 ? 19.022 9.678 -7.658 1.00 92.25 98 GLY A CA 1
ATOM 744 C C . GLY A 1 98 ? 18.548 9.306 -6.250 1.00 92.25 98 GLY A C 1
ATOM 745 O O . GLY A 1 98 ? 17.383 8.966 -6.034 1.00 92.25 98 GLY A O 1
ATOM 746 N N . GLU A 1 99 ? 19.431 9.457 -5.263 1.00 93.06 99 GLU A N 1
ATOM 747 C CA . GLU A 1 99 ? 19.148 9.156 -3.851 1.00 93.06 99 GLU A CA 1
ATOM 748 C C . GLU A 1 99 ? 17.822 9.766 -3.365 1.00 93.06 99 GLU A C 1
ATOM 750 O O . GLU A 1 99 ? 17.001 9.083 -2.756 1.00 93.06 99 GLU A O 1
ATOM 755 N N . PHE A 1 100 ? 17.568 11.037 -3.692 1.00 94.81 100 PHE A N 1
ATOM 756 C CA . PHE A 1 100 ? 16.334 11.721 -3.305 1.00 94.81 100 PHE A CA 1
ATOM 757 C C . PHE A 1 100 ? 15.075 11.048 -3.873 1.00 94.81 100 PHE A C 1
ATOM 759 O O . PHE A 1 100 ? 14.082 10.901 -3.161 1.00 94.81 100 PHE A O 1
ATOM 766 N N . PHE A 1 101 ? 15.110 10.621 -5.141 1.00 95.31 101 PHE A N 1
ATOM 767 C CA . PHE A 1 101 ? 13.988 9.929 -5.774 1.00 95.31 101 PHE A CA 1
ATO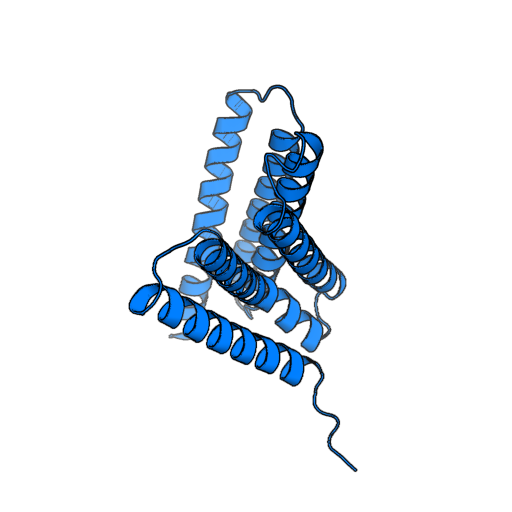M 768 C C . PHE A 1 101 ? 13.699 8.613 -5.050 1.00 95.31 101 PHE A C 1
ATOM 770 O O . PHE A 1 101 ? 12.561 8.368 -4.658 1.00 95.31 101 PHE A O 1
ATOM 777 N N . TRP A 1 102 ? 14.729 7.811 -4.780 1.00 95.12 102 TRP A N 1
ATOM 778 C CA . TRP A 1 102 ? 14.568 6.539 -4.077 1.00 95.12 102 TRP A CA 1
ATOM 779 C C . TRP A 1 102 ? 14.087 6.706 -2.633 1.00 95.12 102 TRP A C 1
ATOM 781 O O . TRP A 1 102 ? 13.210 5.959 -2.196 1.00 95.12 102 TRP A O 1
ATOM 791 N N . LYS A 1 103 ? 14.565 7.730 -1.912 1.00 96.75 103 LYS A N 1
ATOM 792 C CA . LYS A 1 103 ? 14.037 8.090 -0.584 1.00 96.75 103 LYS A CA 1
ATOM 793 C C . LYS A 1 103 ? 12.559 8.483 -0.647 1.00 96.75 103 LYS A C 1
ATOM 795 O O . LYS A 1 103 ? 11.775 8.069 0.212 1.00 96.75 103 LYS A O 1
ATOM 800 N N . ALA A 1 104 ? 12.153 9.237 -1.670 1.00 97.00 104 ALA A N 1
ATOM 801 C CA . ALA A 1 104 ? 10.758 9.617 -1.877 1.00 97.00 104 ALA A CA 1
ATOM 802 C C . ALA A 1 104 ? 9.868 8.407 -2.211 1.00 97.00 104 ALA A C 1
ATOM 804 O O . ALA A 1 104 ? 8.815 8.251 -1.596 1.00 97.00 104 ALA A O 1
ATOM 805 N N . VAL A 1 105 ? 10.308 7.516 -3.108 1.00 96.50 105 VAL A N 1
ATOM 806 C CA . VAL A 1 105 ? 9.590 6.275 -3.451 1.00 96.50 105 VAL A CA 1
ATOM 807 C C . VAL A 1 105 ? 9.438 5.366 -2.233 1.00 96.50 105 VAL A C 1
ATOM 809 O O . VAL A 1 105 ? 8.348 4.862 -1.972 1.00 96.50 105 VAL A O 1
ATOM 812 N N . ALA A 1 106 ? 10.498 5.193 -1.441 1.00 97.31 106 ALA A N 1
ATOM 813 C CA . ALA A 1 106 ? 10.439 4.399 -0.218 1.00 97.31 106 ALA A CA 1
ATOM 814 C C . ALA A 1 106 ? 9.478 5.009 0.822 1.00 97.31 106 ALA A C 1
ATOM 816 O O . ALA A 1 106 ? 8.698 4.289 1.446 1.00 97.31 106 ALA A O 1
ATOM 817 N N . THR A 1 107 ? 9.480 6.339 0.964 1.00 98.00 107 THR A N 1
ATOM 818 C CA . THR A 1 107 ? 8.551 7.066 1.847 1.00 98.00 107 THR A CA 1
ATOM 819 C C . THR A 1 107 ? 7.097 6.885 1.402 1.00 98.00 107 THR A C 1
ATOM 821 O O . THR A 1 107 ? 6.238 6.565 2.224 1.00 98.00 107 THR A O 1
ATOM 824 N N . ASP A 1 108 ? 6.815 7.038 0.107 1.00 98.00 108 ASP A N 1
ATOM 825 C CA . ASP A 1 108 ? 5.483 6.817 -0.463 1.00 98.00 108 ASP A CA 1
ATOM 826 C C . ASP A 1 108 ? 5.014 5.368 -0.267 1.00 98.00 108 ASP A C 1
ATOM 828 O O . ASP A 1 108 ? 3.893 5.140 0.187 1.00 98.00 108 ASP A O 1
ATOM 832 N N . GLY A 1 109 ? 5.900 4.389 -0.480 1.00 97.56 109 GLY A N 1
ATOM 833 C CA . GLY A 1 109 ? 5.630 2.976 -0.219 1.00 97.56 109 GLY A CA 1
ATOM 834 C C . GLY A 1 109 ? 5.260 2.696 1.241 1.00 97.56 109 GLY A C 1
ATOM 835 O O . GLY A 1 109 ? 4.279 1.995 1.504 1.00 97.56 109 GLY A O 1
ATOM 836 N N . ILE A 1 110 ? 5.976 3.291 2.203 1.00 97.94 110 ILE A N 1
ATOM 837 C CA . ILE A 1 110 ? 5.650 3.182 3.636 1.00 97.94 110 ILE A CA 1
ATOM 838 C C . ILE A 1 110 ? 4.286 3.800 3.938 1.00 97.94 110 ILE A C 1
ATOM 840 O O . ILE A 1 110 ? 3.497 3.211 4.682 1.00 97.94 110 ILE A O 1
ATOM 844 N N . LEU A 1 111 ? 3.970 4.961 3.361 1.00 97.75 111 LEU A N 1
ATOM 845 C CA . LEU A 1 111 ? 2.665 5.599 3.535 1.00 97.75 111 LEU A CA 1
ATOM 846 C C . LEU A 1 111 ? 1.543 4.754 2.919 1.00 97.75 111 LEU A C 1
ATOM 848 O O . LEU A 1 111 ? 0.533 4.504 3.574 1.00 97.75 111 LEU A O 1
ATOM 852 N N . ALA A 1 112 ? 1.714 4.270 1.688 1.00 97.69 112 ALA A N 1
ATOM 853 C CA . ALA A 1 112 ? 0.760 3.385 1.027 1.00 97.69 112 ALA A CA 1
ATOM 854 C C . ALA A 1 112 ? 0.513 2.116 1.844 1.00 97.69 112 ALA A C 1
ATOM 856 O O . ALA A 1 112 ? -0.645 1.747 2.067 1.00 97.69 112 ALA A O 1
ATOM 857 N N . PHE A 1 113 ? 1.580 1.484 2.336 1.00 96.94 113 PHE A N 1
ATOM 858 C CA . PHE A 1 113 ? 1.480 0.277 3.138 1.00 96.94 113 PHE A CA 1
ATOM 859 C C . PHE A 1 113 ? 0.793 0.545 4.474 1.00 96.94 113 PHE A C 1
ATOM 861 O O . PHE A 1 113 ? -0.258 -0.030 4.740 1.00 96.94 113 PHE A O 1
ATOM 868 N N . SER A 1 114 ? 1.318 1.465 5.284 1.00 97.00 114 SER A N 1
ATOM 869 C CA . SER A 1 114 ? 0.801 1.750 6.628 1.00 97.00 114 SER A CA 1
ATOM 870 C C . SER A 1 114 ? -0.664 2.199 6.627 1.00 97.00 114 SER A C 1
ATOM 872 O O . SER A 1 114 ? -1.457 1.677 7.410 1.00 97.00 114 SER A O 1
ATOM 874 N N . MET A 1 115 ? -1.069 3.085 5.708 1.00 97.31 115 MET A N 1
ATOM 875 C CA . MET A 1 115 ? -2.457 3.561 5.621 1.00 97.31 115 MET A CA 1
ATOM 876 C C . MET A 1 115 ? -3.421 2.423 5.277 1.00 97.31 115 MET A C 1
ATOM 878 O O . MET A 1 115 ? -4.451 2.257 5.935 1.00 97.31 115 MET A O 1
ATOM 882 N N . ASN A 1 116 ? -3.089 1.605 4.273 1.00 97.06 116 ASN A N 1
ATOM 883 C CA . ASN A 1 116 ? -3.923 0.464 3.899 1.00 97.06 116 ASN A CA 1
ATOM 884 C C . ASN A 1 116 ? -3.901 -0.637 4.965 1.00 97.06 116 ASN A C 1
ATOM 886 O O . ASN A 1 116 ? -4.927 -1.274 5.196 1.00 97.06 116 ASN A O 1
ATOM 890 N N . HIS A 1 117 ? -2.782 -0.811 5.665 1.00 95.44 117 HIS A N 1
ATOM 891 C CA . HIS A 1 117 ? -2.634 -1.773 6.749 1.00 95.44 117 HIS A CA 1
ATOM 892 C C . HIS A 1 117 ? -3.492 -1.397 7.969 1.00 95.44 117 HIS A C 1
ATOM 894 O O . HIS A 1 117 ? -4.244 -2.223 8.488 1.00 95.44 117 HIS A O 1
ATOM 900 N N . MET A 1 118 ? -3.504 -0.119 8.361 1.00 96.50 118 MET A N 1
ATOM 901 C CA . MET A 1 118 ? -4.419 0.396 9.387 1.00 96.50 118 MET A CA 1
ATOM 902 C C . MET A 1 118 ? -5.884 0.236 8.965 1.00 96.50 118 MET A C 1
ATOM 904 O O . MET A 1 118 ? -6.721 -0.217 9.750 1.00 96.50 118 MET A O 1
ATOM 908 N N . LEU A 1 119 ? -6.208 0.588 7.716 1.00 96.75 119 LEU A N 1
ATOM 909 C CA . LEU A 1 119 ? -7.564 0.452 7.188 1.00 96.75 119 LEU A CA 1
ATOM 910 C C . LEU A 1 119 ? -7.999 -1.012 7.135 1.00 96.75 119 LEU A C 1
ATOM 912 O O . LEU A 1 119 ? -9.151 -1.290 7.446 1.00 96.75 119 LEU A O 1
ATOM 916 N N . PHE A 1 120 ? -7.106 -1.956 6.839 1.00 95.88 120 PHE A N 1
ATOM 917 C CA . PHE A 1 120 ? -7.404 -3.386 6.903 1.00 95.88 120 PHE A CA 1
ATOM 918 C C . PHE A 1 120 ? -7.904 -3.792 8.296 1.00 95.88 120 PHE A C 1
ATOM 920 O O . PHE A 1 120 ? -8.959 -4.418 8.414 1.00 95.88 120 PHE A O 1
ATOM 927 N N . LEU A 1 121 ? -7.238 -3.339 9.365 1.00 95.25 121 LEU A N 1
ATOM 928 C CA . LEU A 1 121 ? -7.687 -3.609 10.735 1.00 95.25 121 LEU A CA 1
ATOM 929 C C . LEU A 1 121 ? -9.038 -2.955 11.064 1.00 95.25 121 LEU A C 1
ATOM 931 O O . LEU A 1 121 ? -9.843 -3.508 11.819 1.00 95.25 121 LEU A O 1
ATOM 935 N N . LEU A 1 122 ? -9.324 -1.793 10.474 1.00 95.06 122 LEU A N 1
ATOM 936 C CA . LEU A 1 122 ? -10.595 -1.083 10.639 1.00 95.06 122 LEU A CA 1
ATOM 937 C C . LEU A 1 122 ? -11.765 -1.729 9.877 1.00 95.06 122 LEU A C 1
ATOM 939 O O . LEU A 1 122 ? -12.919 -1.450 10.206 1.00 95.06 122 LEU A O 1
ATOM 943 N N . MET A 1 123 ? -11.507 -2.650 8.939 1.00 92.75 123 MET A N 1
ATOM 944 C CA . MET A 1 123 ? -12.569 -3.438 8.292 1.00 92.75 123 MET A CA 1
ATOM 945 C C . MET A 1 123 ? -13.284 -4.364 9.286 1.00 92.75 123 MET A C 1
ATOM 947 O O . MET A 1 123 ? -14.448 -4.723 9.077 1.00 92.75 123 MET A O 1
ATOM 951 N N . MET A 1 124 ? -12.606 -4.754 10.371 1.00 90.50 124 MET A N 1
ATOM 952 C CA . MET A 1 124 ? -13.152 -5.652 11.382 1.00 90.50 124 MET A CA 1
ATOM 953 C C . MET A 1 124 ? -14.178 -4.943 12.270 1.00 90.50 124 MET A C 1
ATOM 955 O O . MET A 1 124 ? -13.895 -3.936 12.925 1.00 90.50 124 MET A O 1
ATOM 959 N N . ARG A 1 125 ? -15.380 -5.524 12.341 1.00 87.25 125 ARG A N 1
ATOM 960 C CA . ARG A 1 125 ? -16.406 -5.141 13.316 1.00 87.25 125 ARG A CA 1
ATOM 961 C C . ARG A 1 125 ? -16.122 -5.847 14.635 1.00 87.25 125 ARG A C 1
ATOM 963 O O . ARG A 1 125 ? -16.122 -7.077 14.678 1.00 87.25 125 ARG A O 1
ATOM 970 N N . LEU A 1 126 ? -15.864 -5.057 15.672 1.00 87.94 126 LEU A N 1
ATOM 971 C CA . LEU A 1 126 ? -15.483 -5.512 17.004 1.00 87.94 126 LEU A CA 1
ATOM 972 C C . LEU A 1 126 ? -16.510 -5.002 18.011 1.00 87.94 126 LEU A C 1
ATOM 974 O O . LEU A 1 126 ? -16.755 -3.800 18.064 1.00 87.94 126 LEU A O 1
ATOM 978 N N . GLU A 1 127 ? -17.078 -5.908 18.801 1.00 87.06 127 GLU A N 1
ATOM 979 C CA . GLU A 1 127 ? -18.038 -5.579 19.867 1.00 87.06 127 GLU A CA 1
ATOM 980 C C . GLU A 1 127 ? -17.410 -5.733 21.258 1.00 87.06 127 GLU A C 1
ATOM 982 O O . GLU A 1 127 ? -17.784 -5.044 22.202 1.00 87.06 127 GLU A O 1
ATOM 987 N N . GLN A 1 128 ? -16.406 -6.606 21.385 1.00 91.81 128 GLN A N 1
ATOM 988 C CA . GLN A 1 128 ? -15.727 -6.861 22.651 1.00 91.81 128 GLN A CA 1
ATOM 989 C C . GLN A 1 128 ? -14.665 -5.784 22.929 1.00 91.81 128 GLN A C 1
ATOM 991 O O . GLN A 1 128 ? -13.796 -5.562 22.076 1.00 91.81 128 GLN A O 1
ATOM 996 N N . PRO A 1 129 ? -14.658 -5.163 24.127 1.00 91.50 129 PRO A N 1
ATOM 997 C CA . PRO A 1 129 ? -13.762 -4.049 24.440 1.00 91.50 129 PRO A CA 1
ATOM 998 C C . PRO A 1 129 ? -12.280 -4.438 24.363 1.00 91.50 129 PRO A C 1
ATOM 1000 O O . PRO A 1 129 ? -11.469 -3.653 23.879 1.00 91.50 129 PRO A O 1
ATOM 1003 N N . LEU A 1 130 ? -11.930 -5.673 24.743 1.00 92.25 130 LEU A N 1
ATOM 1004 C CA . LEU A 1 130 ? -10.558 -6.185 24.640 1.00 92.25 130 LEU A CA 1
ATOM 1005 C C . LEU A 1 130 ? -10.057 -6.238 23.188 1.00 92.25 130 LEU A C 1
ATOM 1007 O O . LEU A 1 130 ? -8.920 -5.860 22.917 1.00 92.25 130 LEU A O 1
ATOM 1011 N N . LEU A 1 131 ? -10.907 -6.645 22.238 1.00 93.56 131 LEU A N 1
ATOM 1012 C CA . LEU A 1 131 ? -10.542 -6.679 20.817 1.00 93.56 131 LEU A CA 1
ATOM 1013 C C . LEU A 1 131 ? -10.420 -5.265 20.246 1.00 93.56 131 LEU A C 1
ATOM 1015 O O . LEU A 1 131 ? -9.516 -4.994 19.458 1.00 93.56 131 LEU A O 1
ATOM 1019 N N . VAL A 1 132 ? -11.301 -4.349 20.662 1.00 94.50 132 VAL A N 1
ATOM 1020 C CA . VAL A 1 132 ? -11.214 -2.930 20.285 1.00 94.50 132 VAL A CA 1
ATOM 1021 C C . VAL A 1 132 ? -9.901 -2.323 20.778 1.00 94.50 132 VAL A C 1
ATOM 1023 O O . VAL A 1 132 ? -9.225 -1.648 20.005 1.00 94.50 132 VAL A O 1
ATOM 1026 N N . MET A 1 133 ? -9.520 -2.595 22.029 1.00 94.00 133 MET A N 1
ATOM 1027 C CA . MET A 1 133 ? -8.246 -2.160 22.601 1.00 94.00 133 MET A CA 1
ATOM 1028 C C . MET A 1 133 ? -7.063 -2.739 21.821 1.00 94.00 133 MET A C 1
ATOM 1030 O O . MET A 1 133 ? -6.200 -1.983 21.383 1.00 94.00 133 MET A O 1
ATOM 1034 N N . SER A 1 134 ? -7.059 -4.054 21.575 1.00 93.44 134 SER A N 1
ATOM 1035 C CA . SER A 1 134 ? -6.014 -4.725 20.793 1.00 93.44 134 SER A CA 1
ATOM 1036 C C . SER A 1 134 ? -5.850 -4.098 19.406 1.00 93.44 134 SER A C 1
ATOM 1038 O O . SER A 1 134 ? -4.729 -3.774 19.026 1.00 93.44 134 SER A O 1
ATOM 1040 N N . ARG A 1 135 ? -6.951 -3.812 18.697 1.00 95.94 135 ARG A N 1
ATOM 1041 C CA . ARG A 1 135 ? -6.916 -3.118 17.400 1.00 95.94 135 ARG A CA 1
ATOM 1042 C C . ARG A 1 135 ? -6.209 -1.771 17.470 1.00 95.94 135 ARG A C 1
ATOM 1044 O O . ARG A 1 135 ? -5.389 -1.476 16.608 1.00 95.94 135 ARG A O 1
ATOM 1051 N N . TRP A 1 136 ? -6.538 -0.942 18.457 1.00 96.19 136 TRP A N 1
ATOM 1052 C CA . TRP A 1 136 ? -5.932 0.384 18.582 1.00 96.19 136 TRP A CA 1
ATOM 1053 C C . TRP A 1 136 ? -4.451 0.317 18.957 1.00 96.19 136 TRP A C 1
ATOM 1055 O O . TRP A 1 136 ? -3.669 1.098 18.423 1.00 96.19 136 TRP A O 1
ATOM 1065 N N . VAL A 1 137 ? -4.054 -0.646 19.794 1.00 94.81 137 VAL A N 1
ATOM 1066 C CA . VAL A 1 137 ? -2.638 -0.906 20.099 1.00 94.81 137 VAL A CA 1
ATOM 1067 C C . VAL A 1 137 ? -1.876 -1.297 18.831 1.00 94.81 137 VAL A C 1
ATOM 1069 O O . VAL A 1 137 ? -0.815 -0.738 18.569 1.00 94.81 137 VAL A O 1
ATOM 1072 N N . THR A 1 138 ? -2.428 -2.184 17.998 1.00 95.25 138 THR A N 1
ATOM 1073 C CA . THR A 1 138 ? -1.796 -2.561 16.724 1.00 95.25 138 THR A CA 1
ATOM 1074 C C . THR A 1 138 ? -1.712 -1.383 15.756 1.00 95.25 138 THR A C 1
ATOM 1076 O O . THR A 1 138 ? -0.664 -1.154 15.167 1.00 95.25 138 THR A O 1
ATOM 1079 N N . ILE A 1 139 ? -2.768 -0.573 15.632 1.00 96.25 139 ILE A N 1
ATOM 1080 C CA . ILE A 1 139 ? -2.746 0.642 14.797 1.00 96.25 139 ILE A CA 1
ATOM 1081 C C . ILE A 1 139 ? -1.654 1.621 15.260 1.00 96.25 139 ILE A C 1
ATOM 1083 O O . ILE A 1 139 ? -0.974 2.229 14.428 1.00 96.25 139 ILE A O 1
ATOM 1087 N N . LEU A 1 140 ? -1.469 1.768 16.574 1.00 95.94 140 LEU A N 1
ATOM 1088 C CA . LEU A 1 140 ? -0.41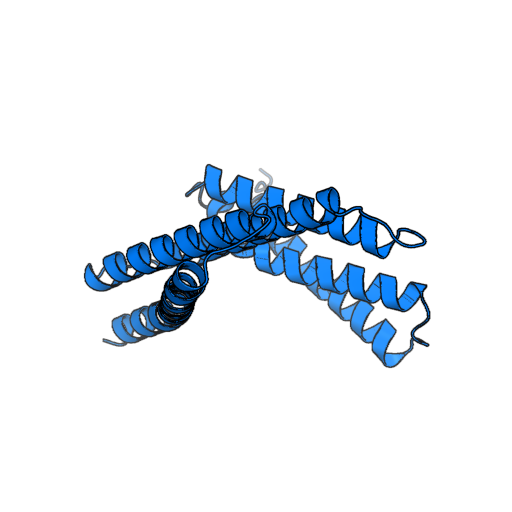4 2.606 17.138 1.00 95.94 140 LEU A CA 1
ATOM 1089 C C . LEU A 1 140 ? 0.977 2.025 16.848 1.00 95.94 140 LEU A C 1
ATOM 1091 O O . LEU A 1 140 ? 1.87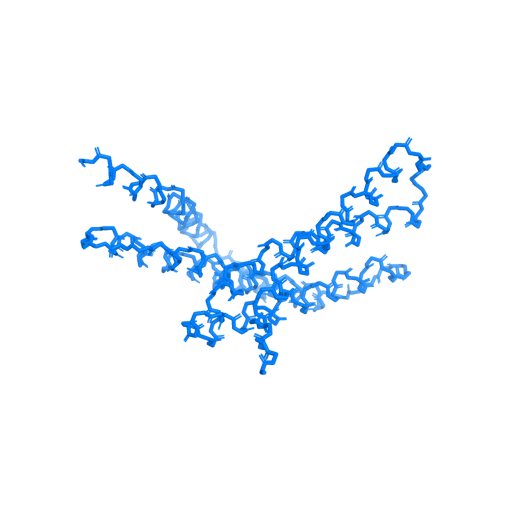8 2.783 16.487 1.00 95.94 140 LEU A O 1
ATOM 1095 N N . ALA A 1 141 ? 1.141 0.701 16.928 1.00 95.38 141 ALA A N 1
ATOM 1096 C CA . ALA A 1 141 ? 2.377 0.019 16.547 1.00 95.38 141 ALA A CA 1
ATOM 1097 C C . ALA A 1 141 ? 2.711 0.244 15.061 1.00 95.38 141 ALA A C 1
ATOM 1099 O O . ALA A 1 141 ? 3.799 0.735 14.771 1.00 95.38 141 ALA A O 1
ATOM 1100 N N . ILE A 1 142 ? 1.757 0.024 14.143 1.00 95.88 142 ILE A N 1
ATOM 1101 C CA . ILE A 1 142 ? 1.907 0.307 12.700 1.00 95.88 142 ILE A CA 1
ATOM 1102 C C . ILE A 1 142 ? 2.348 1.755 12.469 1.00 95.88 142 ILE A C 1
ATOM 1104 O O . ILE A 1 142 ? 3.301 2.016 11.737 1.00 95.88 142 ILE A O 1
ATOM 1108 N N . SER A 1 143 ? 1.663 2.711 13.103 1.00 95.81 143 SER A N 1
ATOM 1109 C CA . SER A 1 143 ? 1.962 4.140 12.937 1.00 95.81 143 SER A CA 1
ATOM 1110 C C . 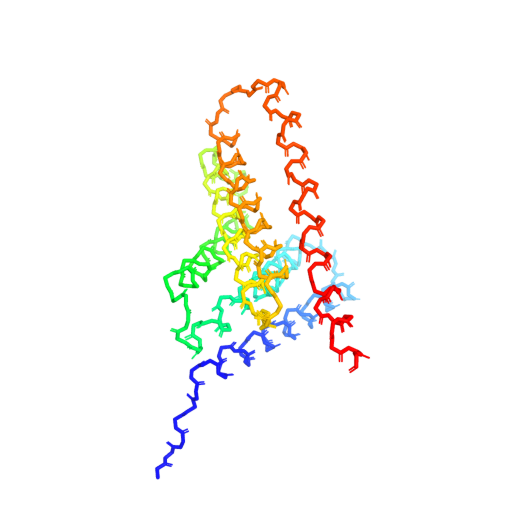SER A 1 143 ? 3.371 4.476 13.431 1.00 95.81 143 SER A C 1
ATOM 1112 O O . SER A 1 143 ? 4.101 5.215 12.776 1.00 95.81 143 SER A O 1
ATOM 1114 N N . THR A 1 144 ? 3.772 3.895 14.563 1.00 95.19 144 THR A N 1
ATOM 1115 C CA . THR A 1 144 ? 5.108 4.079 15.145 1.00 95.19 144 THR A CA 1
ATOM 1116 C C . THR A 1 144 ? 6.184 3.509 14.225 1.00 95.19 144 THR A C 1
ATOM 1118 O O . THR A 1 144 ? 7.179 4.179 13.955 1.00 95.19 144 THR A O 1
ATOM 1121 N N . VAL A 1 145 ? 5.960 2.305 13.689 1.00 95.44 145 VAL A N 1
ATOM 1122 C CA . VAL A 1 145 ? 6.860 1.655 12.730 1.00 95.44 145 VAL A CA 1
ATOM 1123 C C . VAL A 1 145 ? 7.001 2.500 11.468 1.00 95.44 145 VAL A C 1
ATOM 1125 O O . VAL A 1 145 ? 8.120 2.769 11.044 1.00 95.44 145 VAL A O 1
ATOM 1128 N N . ALA A 1 146 ? 5.895 2.986 10.904 1.00 96.25 146 ALA A N 1
ATOM 1129 C CA . ALA A 1 146 ? 5.912 3.811 9.699 1.00 96.25 146 ALA A CA 1
ATOM 1130 C C . ALA A 1 146 ? 6.689 5.121 9.901 1.00 96.25 146 ALA A C 1
ATOM 1132 O O . ALA A 1 146 ? 7.538 5.466 9.081 1.00 96.25 146 ALA A O 1
ATOM 1133 N N . ILE A 1 147 ? 6.443 5.830 11.009 1.00 95.50 147 ILE A N 1
ATOM 1134 C CA . ILE A 1 147 ? 7.157 7.072 11.345 1.00 95.50 147 ILE A CA 1
ATOM 1135 C C . ILE A 1 147 ? 8.654 6.805 11.504 1.00 95.50 147 ILE A C 1
ATOM 1137 O O . ILE A 1 147 ? 9.469 7.553 10.966 1.00 95.50 147 ILE A O 1
ATOM 1141 N N . PHE A 1 148 ? 9.019 5.729 12.200 1.00 94.31 148 PHE A N 1
ATOM 1142 C CA . PHE A 1 148 ? 10.419 5.368 12.376 1.00 94.31 148 PHE A CA 1
ATOM 1143 C C . PHE A 1 148 ? 11.087 4.997 11.049 1.00 94.31 148 PHE A C 1
ATOM 1145 O O . PHE A 1 148 ? 12.175 5.483 10.771 1.00 94.31 148 PHE A O 1
ATOM 1152 N N . MET A 1 149 ? 10.442 4.194 10.198 1.00 94.12 149 MET A N 1
ATOM 1153 C CA . MET A 1 149 ? 11.000 3.841 8.889 1.00 94.12 149 MET A CA 1
ATOM 1154 C C . MET A 1 149 ? 11.198 5.073 8.003 1.00 94.12 149 MET A C 1
ATOM 1156 O O . MET A 1 149 ? 12.238 5.195 7.360 1.00 94.12 149 MET A O 1
ATOM 1160 N N . MET A 1 150 ? 10.254 6.020 8.013 1.00 95.31 150 MET A N 1
ATOM 1161 C CA . MET A 1 150 ? 10.442 7.302 7.330 1.00 95.31 150 MET A CA 1
ATOM 1162 C C . MET A 1 150 ? 11.638 8.063 7.912 1.00 95.31 150 MET A C 1
ATOM 1164 O O . MET A 1 150 ? 12.476 8.535 7.154 1.00 95.31 150 MET A O 1
ATOM 1168 N N . TYR A 1 151 ? 11.780 8.135 9.238 1.00 93.56 151 TYR A N 1
ATOM 1169 C CA . TYR A 1 151 ? 12.953 8.756 9.857 1.00 93.56 151 TYR A CA 1
ATOM 1170 C C . TYR A 1 151 ? 14.265 8.096 9.405 1.00 93.56 151 TYR A C 1
ATOM 1172 O O . TYR A 1 151 ? 15.174 8.804 8.988 1.00 93.56 151 TYR A O 1
ATOM 1180 N N . VAL A 1 152 ? 14.345 6.761 9.405 1.00 92.94 152 VAL A N 1
ATOM 1181 C CA . VAL A 1 152 ? 15.538 6.007 8.978 1.00 92.94 152 VAL A CA 1
ATOM 1182 C C . VAL A 1 152 ? 15.916 6.303 7.526 1.00 92.94 152 VAL A C 1
ATOM 1184 O O . VAL A 1 152 ? 17.096 6.437 7.231 1.00 92.94 152 VAL A O 1
ATOM 1187 N N . ILE A 1 153 ? 14.939 6.434 6.623 1.00 94.62 153 ILE A N 1
ATOM 1188 C CA . ILE A 1 153 ? 15.195 6.737 5.204 1.00 94.62 153 ILE A CA 1
ATOM 1189 C C . ILE A 1 153 ? 15.882 8.094 5.028 1.00 94.62 153 ILE A C 1
ATOM 1191 O O . ILE A 1 153 ? 16.720 8.258 4.140 1.00 94.62 153 ILE A O 1
ATOM 1195 N N . TRP A 1 154 ? 15.510 9.079 5.843 1.00 95.81 154 TRP A N 1
ATOM 1196 C CA . TRP A 1 154 ? 15.999 10.451 5.711 1.00 95.81 154 TRP A CA 1
ATOM 1197 C C . TRP A 1 154 ? 17.170 10.777 6.645 1.00 95.81 154 TRP A C 1
ATOM 1199 O O . TRP A 1 154 ? 17.884 11.746 6.394 1.00 95.81 154 TRP A O 1
ATOM 1209 N N . ALA A 1 155 ? 17.390 9.984 7.692 1.00 91.94 155 ALA A N 1
ATOM 1210 C CA . ALA A 1 155 ? 18.505 10.140 8.613 1.00 91.94 155 ALA A CA 1
ATOM 1211 C C . ALA A 1 155 ? 19.816 9.616 8.005 1.00 91.94 155 ALA A C 1
ATOM 1213 O O . ALA A 1 155 ? 19.839 8.595 7.325 1.00 91.94 155 ALA A O 1
ATOM 1214 N N . ASN A 1 156 ? 20.923 10.303 8.295 1.00 85.38 156 ASN A N 1
ATOM 1215 C CA . ASN A 1 156 ? 22.259 9.846 7.896 1.00 85.38 156 ASN A CA 1
ATOM 1216 C C . ASN A 1 156 ? 22.791 8.749 8.833 1.00 85.38 156 ASN A C 1
ATOM 1218 O O . ASN A 1 156 ? 23.513 7.859 8.399 1.00 85.38 156 ASN A O 1
ATOM 1222 N N . GLU A 1 157 ? 22.416 8.803 10.113 1.00 88.06 157 GLU A N 1
ATOM 1223 C CA . GLU A 1 157 ? 22.812 7.840 11.140 1.00 88.06 157 GLU A CA 1
ATOM 1224 C C . GLU A 1 157 ? 21.637 7.572 12.084 1.00 88.06 157 GLU A C 1
ATOM 1226 O O . GLU A 1 157 ? 20.866 8.477 12.412 1.00 88.06 157 GLU A O 1
ATOM 1231 N N . VAL A 1 158 ? 21.508 6.324 12.536 1.00 88.38 158 VAL A N 1
ATOM 1232 C CA . VAL A 1 158 ? 20.442 5.888 13.445 1.00 88.38 158 VAL A CA 1
ATOM 1233 C C . VAL A 1 158 ? 21.084 5.204 14.654 1.00 88.38 158 VAL A C 1
ATOM 1235 O O . VAL A 1 158 ? 21.829 4.240 14.472 1.00 88.38 158 VAL A O 1
ATOM 1238 N N . PRO A 1 159 ? 20.802 5.648 15.893 1.00 89.31 159 PRO A N 1
ATOM 1239 C CA . PRO A 1 159 ? 21.374 5.030 17.086 1.00 89.31 159 PRO A CA 1
ATOM 1240 C C . PRO A 1 159 ? 20.998 3.546 17.210 1.00 89.31 159 PRO A C 1
ATOM 1242 O O . PRO A 1 159 ? 19.831 3.184 17.064 1.00 89.31 159 PRO A O 1
ATOM 1245 N N . GLU A 1 160 ? 21.951 2.684 17.581 1.00 88.69 160 GLU A N 1
ATOM 1246 C CA . GLU A 1 160 ? 21.715 1.232 17.708 1.00 88.69 160 GLU A CA 1
ATOM 1247 C C . GLU A 1 160 ? 20.584 0.904 18.702 1.00 88.69 160 GLU A C 1
ATOM 1249 O O . GLU A 1 160 ? 19.754 0.024 18.465 1.00 88.69 160 GLU A O 1
ATOM 1254 N N . GLN A 1 161 ? 20.493 1.663 19.800 1.00 88.88 161 GLN A N 1
ATOM 1255 C CA . GLN A 1 161 ? 19.410 1.526 20.778 1.00 88.88 161 GLN A CA 1
ATOM 1256 C C . GLN A 1 161 ? 18.031 1.762 20.144 1.00 88.88 161 GLN A C 1
ATOM 1258 O O . GLN A 1 161 ? 17.079 1.045 20.453 1.00 88.88 161 GLN A O 1
ATOM 1263 N N . ALA A 1 162 ? 17.929 2.719 19.217 1.00 87.19 162 ALA A N 1
ATOM 1264 C CA . ALA A 1 162 ? 16.690 3.021 18.513 1.00 87.19 162 ALA A CA 1
ATOM 1265 C C . ALA A 1 162 ? 16.282 1.868 17.579 1.00 87.19 162 ALA A C 1
ATOM 1267 O O . ALA A 1 162 ? 15.105 1.515 17.529 1.00 87.19 162 ALA A O 1
ATOM 1268 N N . ILE A 1 163 ? 17.250 1.214 16.924 1.00 88.44 163 ILE A N 1
ATOM 1269 C CA . ILE A 1 163 ? 17.015 0.029 16.080 1.00 88.44 163 ILE A CA 1
ATOM 1270 C C . ILE A 1 163 ? 16.450 -1.132 16.909 1.00 88.44 163 ILE A C 1
ATOM 1272 O O . ILE A 1 163 ? 15.496 -1.785 16.488 1.00 88.44 163 ILE A O 1
ATOM 1276 N N . ARG A 1 164 ? 16.991 -1.378 18.111 1.00 89.94 164 ARG A N 1
ATOM 1277 C CA . ARG A 1 164 ? 16.504 -2.450 19.001 1.00 89.94 164 ARG A CA 1
ATOM 1278 C C . ARG A 1 164 ? 15.075 -2.198 19.480 1.00 89.94 164 ARG A C 1
ATOM 1280 O O . ARG A 1 164 ? 14.252 -3.113 19.458 1.00 89.94 164 ARG A O 1
ATOM 1287 N N . ILE A 1 165 ? 14.766 -0.961 19.877 1.00 87.88 165 ILE A N 1
ATOM 1288 C CA . ILE A 1 165 ? 13.404 -0.576 20.275 1.00 87.88 165 ILE A CA 1
ATOM 1289 C C . ILE A 1 165 ? 12.457 -0.759 19.085 1.00 87.88 165 ILE A C 1
ATOM 1291 O O . ILE A 1 165 ? 11.433 -1.428 19.215 1.00 87.88 165 ILE A O 1
ATOM 1295 N N . PHE A 1 166 ? 12.831 -0.260 17.908 1.00 89.62 166 PHE A N 1
ATOM 1296 C CA . PHE A 1 166 ? 12.052 -0.414 16.683 1.00 89.62 166 PHE A CA 1
ATOM 1297 C C . PHE A 1 166 ? 11.766 -1.879 16.343 1.00 89.62 166 PHE A C 1
ATOM 1299 O O . PHE A 1 166 ? 10.611 -2.231 16.109 1.00 89.62 166 PHE A O 1
ATOM 1306 N N . ALA A 1 167 ? 12.780 -2.747 16.391 1.00 90.19 167 ALA A N 1
ATOM 1307 C CA . ALA A 1 167 ? 12.617 -4.170 16.114 1.00 90.19 167 ALA A CA 1
ATOM 1308 C C . ALA A 1 167 ? 11.551 -4.817 17.017 1.00 90.19 167 ALA A C 1
ATOM 1310 O O . ALA A 1 167 ? 10.750 -5.621 16.544 1.00 90.19 167 ALA A O 1
ATOM 1311 N N . SER A 1 168 ? 11.474 -4.425 18.294 1.00 91.81 168 SER A N 1
ATOM 1312 C CA . SER A 1 168 ? 10.434 -4.939 19.196 1.00 91.81 168 SER A CA 1
ATOM 1313 C C . SER A 1 168 ? 9.026 -4.448 18.834 1.00 91.81 168 SER A C 1
ATOM 1315 O O . SER A 1 168 ? 8.073 -5.226 18.880 1.00 91.81 168 SER A O 1
ATOM 1317 N N . VAL A 1 169 ? 8.881 -3.191 18.397 1.00 91.75 169 VAL A N 1
ATOM 1318 C CA . VAL A 1 169 ? 7.592 -2.645 17.939 1.00 91.75 169 VAL A CA 1
AT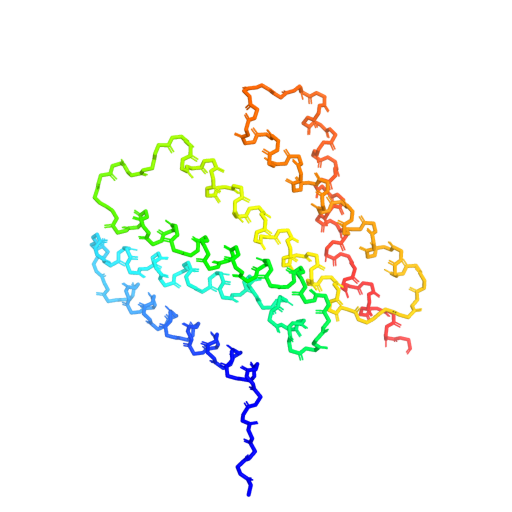OM 1319 C C . VAL A 1 169 ? 7.146 -3.296 16.625 1.00 91.75 169 VAL A C 1
ATOM 1321 O O . VAL A 1 169 ? 5.963 -3.585 16.476 1.00 91.75 169 VAL A O 1
ATOM 1324 N N . VAL A 1 170 ? 8.071 -3.608 15.710 1.00 92.38 170 VAL A N 1
ATOM 1325 C CA . VAL A 1 170 ? 7.767 -4.362 14.477 1.00 92.38 170 VAL A CA 1
ATOM 1326 C C . VAL A 1 170 ? 7.204 -5.749 14.798 1.00 92.38 170 VAL A C 1
ATOM 1328 O O . VAL A 1 170 ? 6.240 -6.185 14.169 1.00 92.38 170 VAL A O 1
ATOM 1331 N N . VAL A 1 171 ? 7.748 -6.434 15.809 1.00 93.44 171 VAL A N 1
ATOM 1332 C CA . VAL A 1 171 ? 7.203 -7.725 16.264 1.00 93.44 171 VAL A CA 1
ATOM 1333 C C . VAL A 1 171 ? 5.784 -7.559 16.814 1.00 93.44 171 VAL A C 1
ATOM 1335 O O . VAL A 1 171 ? 4.917 -8.377 16.509 1.00 93.44 171 VAL A O 1
ATOM 1338 N N . LEU A 1 172 ? 5.516 -6.499 17.585 1.00 90.94 172 LEU A N 1
ATOM 1339 C CA . LEU A 1 172 ? 4.171 -6.202 18.093 1.00 90.94 172 LEU A CA 1
ATOM 1340 C C . LEU A 1 172 ? 3.174 -5.864 16.974 1.00 90.94 172 LEU A C 1
ATOM 1342 O O . LEU A 1 172 ? 2.023 -6.295 17.047 1.00 90.94 172 LEU A O 1
ATOM 1346 N N . ASP A 1 173 ? 3.606 -5.130 15.947 1.00 92.06 173 ASP A N 1
ATOM 1347 C CA . ASP A 1 173 ? 2.812 -4.856 14.746 1.00 92.06 173 ASP A CA 1
ATOM 1348 C C . ASP A 1 173 ? 2.436 -6.165 14.028 1.00 92.06 173 ASP A C 1
ATOM 1350 O O . ASP A 1 173 ? 1.251 -6.479 13.868 1.00 92.06 173 ASP A O 1
ATOM 1354 N N . ALA A 1 174 ? 3.433 -6.990 13.696 1.00 92.06 174 ALA A N 1
ATOM 1355 C CA . ALA A 1 174 ? 3.218 -8.272 13.030 1.00 92.06 174 ALA A CA 1
ATOM 1356 C C . ALA A 1 174 ? 2.299 -9.198 13.846 1.00 92.06 174 ALA A C 1
ATOM 1358 O O . ALA A 1 174 ? 1.348 -9.778 13.311 1.00 92.06 174 ALA A O 1
ATOM 1359 N N . LEU A 1 175 ? 2.540 -9.297 15.159 1.00 93.31 175 LEU A N 1
ATOM 1360 C CA . LEU A 1 175 ? 1.722 -10.094 16.068 1.00 93.31 175 LEU A CA 1
ATOM 1361 C C . LEU A 1 175 ? 0.278 -9.593 16.094 1.00 93.31 175 LEU A C 1
ATOM 1363 O O . LEU A 1 175 ? -0.643 -10.390 15.933 1.00 93.31 175 LEU A O 1
ATOM 1367 N N . GLY A 1 176 ? 0.065 -8.291 16.289 1.00 91.69 176 GLY A N 1
ATOM 1368 C CA . GLY A 1 176 ? -1.270 -7.705 16.370 1.00 91.69 176 GLY A CA 1
ATOM 1369 C C . GLY A 1 176 ? -2.066 -7.883 15.079 1.00 91.69 176 GLY A C 1
ATOM 1370 O O . GLY A 1 176 ? -3.245 -8.239 15.117 1.00 91.69 176 GLY A O 1
ATOM 1371 N N . THR A 1 177 ? -1.399 -7.725 13.939 1.00 91.94 177 THR A N 1
ATOM 1372 C CA . THR A 1 177 ? -1.990 -7.877 12.608 1.00 91.94 177 THR A CA 1
ATOM 1373 C C . THR A 1 177 ? -2.493 -9.297 12.349 1.00 91.94 177 THR A C 1
ATOM 1375 O O . THR A 1 177 ? -3.574 -9.470 11.786 1.00 91.94 177 THR A O 1
ATOM 1378 N N . ILE A 1 178 ? -1.748 -10.319 12.783 1.00 93.00 178 ILE A N 1
ATOM 1379 C CA . ILE A 1 178 ? -2.124 -11.729 12.594 1.00 93.00 178 ILE A CA 1
ATOM 1380 C C . ILE A 1 178 ? -3.092 -12.199 13.686 1.00 93.00 178 ILE A C 1
ATOM 1382 O O . ILE A 1 178 ? -4.091 -12.864 13.400 1.00 93.00 178 ILE A O 1
ATOM 1386 N N . ALA A 1 179 ? -2.821 -11.855 14.946 1.00 92.44 179 ALA A N 1
ATOM 1387 C CA . ALA A 1 179 ? -3.588 -12.338 16.087 1.00 92.44 179 ALA A CA 1
ATOM 1388 C C . ALA A 1 179 ? -5.008 -11.766 16.108 1.00 92.44 179 ALA A C 1
ATOM 1390 O O . ALA A 1 179 ? -5.950 -12.486 16.443 1.00 92.44 179 ALA A O 1
ATOM 1391 N N . LEU A 1 180 ? -5.197 -10.495 15.735 1.00 92.75 180 LEU A N 1
ATOM 1392 C CA . LEU A 1 180 ? -6.501 -9.844 15.838 1.00 92.75 180 LEU A CA 1
ATOM 1393 C C . LEU A 1 180 ? -7.581 -10.520 14.967 1.00 92.75 180 LEU A C 1
ATOM 1395 O O . LEU A 1 180 ? -8.617 -10.885 15.529 1.00 92.75 180 LEU A O 1
ATOM 1399 N N . PRO A 1 181 ? -7.380 -10.781 13.658 1.00 90.00 181 PRO A N 1
ATOM 1400 C CA . PRO A 1 181 ? -8.344 -11.533 12.851 1.00 90.00 181 PRO A CA 1
ATOM 1401 C C . PRO A 1 181 ? -8.682 -12.918 13.422 1.00 90.00 181 PRO A C 1
ATOM 1403 O O . PRO A 1 181 ? -9.842 -13.335 13.382 1.00 90.00 181 PRO A O 1
ATOM 1406 N N . ILE A 1 182 ? -7.691 -13.620 13.987 1.00 92.19 182 ILE A N 1
ATOM 1407 C CA . ILE A 1 182 ? -7.877 -14.942 14.602 1.00 92.19 182 ILE A CA 1
ATOM 1408 C C . ILE A 1 182 ? -8.753 -14.824 15.852 1.00 92.19 182 ILE A C 1
ATOM 1410 O O . ILE A 1 182 ? -9.761 -15.523 15.963 1.00 92.19 182 ILE A O 1
ATOM 1414 N N . MET A 1 183 ? -8.432 -13.900 16.760 1.00 91.62 183 MET A N 1
ATOM 1415 C CA . MET A 1 183 ? -9.211 -13.665 17.980 1.00 91.62 183 MET A CA 1
ATOM 1416 C C . MET A 1 183 ? -10.656 -13.251 17.670 1.00 91.62 183 MET A C 1
ATOM 1418 O O . MET A 1 183 ? -11.589 -13.714 18.324 1.00 91.62 183 MET A O 1
ATOM 1422 N N . VAL A 1 184 ? -10.862 -12.430 16.635 1.00 92.12 184 VAL A N 1
ATOM 1423 C CA . VAL A 1 184 ? -12.199 -12.049 16.147 1.00 92.12 184 VAL A CA 1
ATOM 1424 C C . VAL A 1 184 ? -12.974 -13.245 15.614 1.00 92.12 184 VAL A C 1
ATOM 1426 O O . VAL A 1 184 ? -14.190 -13.316 15.775 1.00 92.12 184 VAL A O 1
ATOM 1429 N N . ARG A 1 185 ? -12.299 -14.184 14.949 1.00 90.25 185 ARG A N 1
ATOM 1430 C CA . ARG A 1 185 ? -12.946 -15.399 14.459 1.00 90.25 185 ARG A CA 1
ATOM 1431 C C . ARG A 1 185 ? -13.333 -16.322 15.611 1.00 90.25 185 ARG A C 1
ATOM 1433 O O . ARG A 1 185 ? -14.462 -16.797 15.629 1.00 90.25 185 ARG A O 1
ATOM 1440 N N . LEU A 1 186 ? -12.443 -16.518 16.583 1.00 90.31 186 LEU A N 1
ATOM 1441 C CA . LEU A 1 186 ? -12.701 -17.343 17.767 1.00 90.31 186 LEU A CA 1
ATOM 1442 C C . LEU A 1 186 ? -13.836 -16.785 18.633 1.00 90.31 186 LEU A C 1
ATOM 1444 O O . LEU A 1 186 ? -14.653 -17.547 19.138 1.00 90.31 186 LEU A O 1
ATOM 1448 N N . SER A 1 187 ? -13.941 -15.460 18.763 1.00 88.81 187 SER A N 1
ATOM 1449 C CA . SER A 1 187 ? -14.995 -14.838 19.570 1.00 88.81 187 SER A CA 1
ATOM 1450 C C . SER A 1 187 ? -16.408 -15.031 19.009 1.00 88.81 187 SER A C 1
ATOM 1452 O O . SER A 1 187 ? -17.369 -14.933 19.770 1.00 88.81 187 SER A O 1
ATOM 1454 N N . LYS A 1 188 ? -16.531 -15.341 17.710 1.00 86.75 188 LYS A N 1
ATOM 1455 C CA . LYS A 1 188 ? -17.797 -15.621 17.010 1.00 86.75 188 LYS A CA 1
ATOM 1456 C C . LYS A 1 188 ? -18.191 -17.098 16.984 1.00 86.75 188 LYS A C 1
ATOM 1458 O O . LYS A 1 188 ? -19.286 -17.399 16.532 1.00 86.75 188 LYS A O 1
ATOM 1463 N N . ILE A 1 189 ? -17.306 -18.004 17.405 1.00 85.06 189 ILE A N 1
ATOM 1464 C CA . ILE A 1 189 ? -17.571 -19.456 17.461 1.00 85.06 189 ILE A CA 1
ATOM 1465 C C . ILE A 1 189 ? -18.283 -19.843 18.778 1.00 85.06 189 ILE A C 1
ATOM 1467 O O . ILE A 1 189 ? -18.541 -21.015 19.028 1.00 85.06 189 ILE A O 1
ATOM 1471 N N . LYS A 1 190 ? -18.614 -18.858 19.622 1.00 56.69 190 LYS A N 1
ATOM 1472 C CA . LYS A 1 190 ? -19.411 -19.068 20.833 1.00 56.69 190 LYS A CA 1
ATOM 1473 C C . LYS A 1 190 ? -20.864 -19.401 20.529 1.00 56.69 190 LYS A C 1
ATOM 1475 O O . LYS A 1 190 ? -21.431 -18.747 19.627 1.00 56.69 190 LYS A O 1
#

pLDDT: mean 91.64, std 9.0, range [38.5, 98.0]

Organism: NCBI:txid408172

Secondary structure (DSSP, 8-state):
---PPPHHHHHHHHHHHHHHHHHHHHHHHHHH----HHHHHHHHHHHHHHHHHHHTHHHHHHHHTT-SHHHHHHHHHHHHHHHHHHHHHHH-SSS---HHHHHHHHHHHHHHHHHHHHHHHHTS---SHHHHHHHHHHHHHHHHHHHHHHHHHH-S---HHHHHHHHHHHHHHHHHHHHHHHHHHHHT--

Foldseek 3Di:
DPPPPQVLVVLVVVLVVLLVVLVVLLVCCVPPNPPDLVSVLSNQLSVLSNVLSVLLVLLSVQVSVVHPVVLSVLLNVLSVVLSVLSNCVSPDDDDDDDLVSVLVSQLSVLSNNLSSLLSVLVVDDDDDVVLVVLSVLLNVLSVVLSVVSNVVSPDPDDDPVRVVVSVVSVVSNVCSSVVSVVVSVVVVVD